Protein AF-0000000078430018 (afdb_homodimer)

Organism: Lucilia cuprina (NCBI:txid7375)

Secondary structure (DSSP, 8-state):
--HHHHHHHHHHHHHHHHHHHHHHHHHHHHT---SSHHHHHHHHHHHHHHHHHHHHHHHHHHTT-PPPHHHHHHHHHHHHHHHHHHHHHHHHHHTTS---HHHHHHHHHHHHHHHHHHHHHHHHHHHHH--/--HHHHHHHHHHHHHHHHHHHHHHHHHHHHT---SSHHHHHHHHHHHHHHHHHHHHHHHHHHTT-PPPHHHHHHHHHHHHHHHHHHHHHHHHHHTTS---HHHHHHHHHHHHHHHHHHHHHHHHHHHHH--

Radius of gyration: 18.85 Å; Cα contacts (8 Å, |Δi|>4): 357; chains: 2; bounding box: 48×49×34 Å

Sequence (262 aa):
MSHGERKGRINLVKFLELGFSVACLVLHYYSFDDRDILASLLATGTFAGYIIVLFGVFVGALMRASVHRRIDIFFSIMGCALFIASGVFIIEAWEHSFRTRTRDMALIKASLSIVNGVLFGFDAIFTFRDKMSHGERKGRINLVKFLELGFSVACLVLHYYSFDDRDILASLLATGTFAGYIIVLFGVFVGALMRASVHRRIDIFFSIMGCALFIASGVFIIEAWEHSFRTRTRDMALIKASLSIVNGVLFGFDAIFTFRDK

Foldseek 3Di:
DDLVVLVVVLVVLLVVLLVLLVLLLVLCVVLPDCPPVVLNCLSNCLSVVVNVVSVVQVVCVVVVHHDDLVVLLVVLLVSLVSLLVSLVVLCVVQVPPDDDPSSVSSNVSSVSSNVSSVSSVVSSVSSVPSD/DDLVVLVVVLVVLLVVLLVLLVLLLVLCVVLPDCPPVVLNCLSNCLSVVVNVVSVVQVVCVVVVHHDDLVVLLVVLLVSLVSLLVSLVVLCVVQVPPDDDPSSVSSNVSSVSSNVSSVSSVVSSVSSVPSD

Nearest PDB structures (foldseek):
  8qae-assembly1_A  TM=5.424E-01  e=1.192E+00  synthetic construct
  5nqm-assembly1_A  TM=6.032E-01  e=2.825E+00  Methylosinus trichosporium OB3b
  8fih-assembly1_C  TM=5.424E-01  e=4.030E+00  synthetic construct
  3fse-assembly1_A  TM=3.505E-01  e=2.426E+00  Trichormus variabilis ATCC 29413
  8qae-assembly1_A  TM=5.422E-01  e=1.192E+00  synthetic construct

InterPro domains:
  IPR038976 Protein snakeskin [PTHR36692] (1-130)
  IPR056677 Domain of unknown function DUF7775 [PF24985] (12-99)

pLDDT: mean 95.0, std 6.95, range [55.06, 98.94]

Solvent-accessible surface area (backbone atoms only — not comparable to full-atom values): 12990 Å² total; per-residue (Å²): 134,54,74,65,57,52,54,51,50,54,52,50,51,54,52,50,46,37,52,46,27,50,51,32,42,54,35,42,64,74,30,65,61,68,89,45,56,69,48,44,48,45,34,37,14,43,26,43,15,44,38,54,54,48,49,46,52,53,50,15,57,74,67,74,35,67,76,43,62,68,48,51,32,50,52,20,48,52,43,15,52,44,25,32,51,30,11,52,45,40,38,71,71,41,70,84,52,75,95,44,72,46,43,51,39,39,46,50,28,16,50,50,26,32,53,39,9,51,50,24,43,50,49,23,53,52,56,66,66,61,118,134,55,74,66,57,51,53,50,50,53,52,50,52,53,50,48,46,38,53,46,25,51,51,31,40,54,34,42,62,74,30,64,60,70,89,44,54,68,48,42,46,48,35,38,13,41,26,43,16,44,40,53,53,48,49,45,53,52,51,15,56,73,65,76,37,67,77,42,63,70,47,50,32,50,52,20,50,53,44,17,53,43,26,33,50,30,12,53,43,41,37,69,71,41,70,82,50,75,95,43,71,46,44,52,39,37,48,50,29,17,50,50,26,33,53,40,9,52,49,24,42,51,50,24,52,51,57,68,67,59,118

Structure (mmCIF, N/CA/C/O backbone):
data_AF-0000000078430018-model_v1
#
loop_
_entity.id
_entity.type
_entity.pdbx_description
1 polymer 'DUF7775 domain-containing protein'
#
loop_
_atom_site.group_PDB
_atom_site.id
_atom_site.type_symbol
_atom_site.label_atom_id
_atom_site.label_alt_id
_atom_site.label_comp_id
_atom_site.label_asym_id
_atom_site.label_entity_id
_atom_site.label_seq_id
_atom_site.pdbx_PDB_ins_code
_atom_site.Cartn_x
_atom_site.Cartn_y
_atom_site.Cartn_z
_atom_site.occupancy
_atom_site.B_iso_or_equiv
_atom_site.auth_seq_id
_atom_site.auth_comp_id
_atom_site.auth_asym_id
_atom_site.auth_atom_id
_atom_site.pdbx_PDB_model_num
ATOM 1 N N . MET A 1 1 ? -24.203 -21.406 -13.602 1 55.06 1 MET A N 1
ATOM 2 C CA . MET A 1 1 ? -23.297 -20.312 -13.953 1 55.06 1 MET A CA 1
ATOM 3 C C . MET A 1 1 ? -21.969 -20.859 -14.477 1 55.06 1 MET A C 1
ATOM 5 O O . MET A 1 1 ? -21.328 -21.688 -13.82 1 55.06 1 MET A O 1
ATOM 9 N N . SER A 1 2 ? -21.641 -20.484 -15.664 1 71.19 2 SER A N 1
ATOM 10 C CA . SER A 1 2 ? -20.453 -21.047 -16.312 1 71.19 2 SER A CA 1
ATOM 11 C C . SER A 1 2 ? -19.172 -20.484 -15.695 1 71.19 2 SER A C 1
ATOM 13 O O . SER A 1 2 ? -19.188 -19.422 -15.086 1 71.19 2 SER A O 1
ATOM 15 N N . HIS A 1 3 ? -18.141 -21.234 -15.719 1 73.12 3 HIS A N 1
ATOM 16 C CA . HIS A 1 3 ? -16.812 -20.844 -15.258 1 73.12 3 HIS A CA 1
ATOM 17 C C . HIS A 1 3 ? -16.422 -19.484 -15.828 1 73.12 3 HIS A C 1
ATOM 19 O O . HIS A 1 3 ? -15.836 -18.656 -15.117 1 73.12 3 HIS A O 1
ATOM 25 N N . GLY A 1 4 ? -16.797 -19.203 -17 1 75.62 4 GLY A N 1
ATOM 26 C CA . GLY A 1 4 ? -16.5 -17.953 -17.672 1 75.62 4 GLY A CA 1
ATOM 27 C C . GLY A 1 4 ? -17.219 -16.766 -17.047 1 75.62 4 GLY A C 1
ATOM 28 O O . GLY A 1 4 ? -16.641 -15.688 -16.906 1 75.62 4 GLY A O 1
ATOM 29 N N . GLU A 1 5 ? -18.438 -16.922 -16.672 1 76.75 5 GLU A N 1
ATOM 30 C CA . GLU A 1 5 ? -19.25 -15.867 -16.062 1 76.75 5 GLU A CA 1
ATOM 31 C C . GLU A 1 5 ? -18.703 -15.5 -14.688 1 76.75 5 GLU A C 1
ATOM 33 O O . GLU A 1 5 ? -18.609 -14.32 -14.344 1 76.75 5 GLU A O 1
ATOM 38 N N . ARG A 1 6 ? -18.281 -16.453 -14.055 1 79.12 6 ARG A N 1
ATOM 39 C CA . ARG A 1 6 ? -17.734 -16.234 -12.711 1 79.12 6 ARG A CA 1
ATOM 40 C C . ARG A 1 6 ? -16.422 -15.469 -12.766 1 79.12 6 ARG A C 1
ATOM 42 O O . ARG A 1 6 ? -16.203 -14.523 -12 1 79.12 6 ARG A O 1
ATOM 49 N N . LYS A 1 7 ? -15.57 -15.859 -13.656 1 81.62 7 LYS A N 1
ATOM 50 C CA . LYS A 1 7 ? -14.32 -15.133 -13.852 1 81.62 7 LYS A CA 1
ATOM 51 C C . LYS A 1 7 ? -14.578 -13.68 -14.227 1 81.62 7 LYS A C 1
ATOM 53 O O . LYS A 1 7 ? -13.875 -12.773 -13.766 1 81.62 7 LYS A O 1
ATOM 58 N N . GLY A 1 8 ? -15.547 -13.5 -15.016 1 88.06 8 GLY A N 1
ATOM 59 C CA . GLY A 1 8 ? -15.93 -12.148 -15.398 1 88.06 8 GLY A CA 1
ATOM 60 C C . GLY A 1 8 ? -16.391 -11.305 -14.227 1 88.06 8 GLY A C 1
ATOM 61 O O . GLY A 1 8 ? -16.031 -10.125 -14.125 1 88.06 8 GLY A O 1
ATOM 62 N N . ARG A 1 9 ? -17.125 -11.898 -13.391 1 87.06 9 ARG A N 1
ATOM 63 C CA . ARG A 1 9 ? -17.609 -11.188 -12.211 1 87.06 9 ARG A CA 1
ATOM 64 C C . ARG A 1 9 ? -16.469 -10.812 -11.281 1 87.06 9 ARG A C 1
ATOM 66 O O . ARG A 1 9 ? -16.406 -9.695 -10.781 1 87.06 9 ARG A O 1
ATOM 73 N N . ILE A 1 10 ? -15.625 -11.68 -11.141 1 87.75 10 ILE A N 1
ATOM 74 C CA . ILE A 1 10 ? -14.477 -11.43 -10.273 1 87.75 10 ILE A CA 1
ATOM 75 C C . ILE A 1 10 ? -13.625 -10.305 -10.852 1 87.75 10 ILE A C 1
ATOM 77 O O . ILE A 1 10 ? -13.188 -9.414 -10.125 1 87.75 10 ILE A O 1
ATOM 81 N N . ASN A 1 11 ? -13.492 -10.258 -12.125 1 92.88 11 ASN A N 1
ATOM 82 C CA . ASN A 1 11 ? -12.727 -9.195 -12.766 1 92.88 11 ASN A CA 1
ATOM 83 C C . ASN A 1 11 ? -13.414 -7.84 -12.602 1 92.88 11 ASN A C 1
ATOM 85 O O . ASN A 1 11 ? -12.75 -6.82 -12.422 1 92.88 11 ASN A O 1
ATOM 89 N N . LEU A 1 12 ? -14.695 -7.879 -12.711 1 95.88 12 LEU A N 1
ATOM 90 C CA . LEU A 1 12 ? -15.445 -6.641 -12.555 1 95.88 12 LEU A CA 1
ATOM 91 C C . LEU A 1 12 ? -15.312 -6.102 -11.133 1 95.88 12 LEU A C 1
ATOM 93 O O . LEU A 1 12 ? -15.148 -4.898 -10.938 1 95.88 12 LEU A O 1
ATOM 97 N N . VAL A 1 13 ? -15.414 -6.914 -10.188 1 97.56 13 VAL A N 1
ATOM 98 C CA . VAL A 1 13 ? -15.305 -6.516 -8.789 1 97.56 13 VAL A CA 1
ATOM 99 C C . VAL A 1 13 ? -13.922 -5.922 -8.523 1 97.56 13 VAL A C 1
ATOM 101 O O . VAL A 1 13 ? -13.805 -4.883 -7.871 1 97.56 13 VAL A O 1
ATOM 104 N N . LYS A 1 14 ? -12.945 -6.523 -9.047 1 97.81 14 LYS A N 1
ATOM 105 C CA . LYS A 1 14 ? -11.586 -6.031 -8.867 1 97.81 14 LYS A CA 1
ATOM 106 C C . LYS A 1 14 ? -11.391 -4.684 -9.555 1 97.81 14 LYS A C 1
ATOM 108 O O . LYS A 1 14 ? -10.664 -3.826 -9.055 1 97.81 14 LYS A O 1
ATOM 113 N N . PHE A 1 15 ? -12.062 -4.492 -10.664 1 98.12 15 PHE A N 1
ATOM 114 C CA . PHE A 1 15 ? -12.008 -3.215 -11.359 1 98.12 15 PHE A CA 1
ATOM 115 C C . PHE A 1 15 ? -12.68 -2.119 -10.539 1 98.12 15 PHE A C 1
ATOM 117 O O . PHE A 1 15 ? -12.164 -1.004 -10.445 1 98.12 15 PHE A O 1
ATOM 124 N N . LEU A 1 16 ? -13.758 -2.418 -9.945 1 98.75 16 LEU A N 1
ATOM 125 C CA . LEU A 1 16 ? -14.453 -1.463 -9.102 1 98.75 16 LEU A CA 1
ATOM 126 C C . LEU A 1 16 ? -13.641 -1.142 -7.852 1 98.75 16 LEU A C 1
ATOM 128 O O . LEU A 1 16 ? -13.531 0.022 -7.457 1 98.75 16 LEU A O 1
ATOM 132 N N . GLU A 1 17 ? -13.062 -2.178 -7.25 1 98.94 17 GLU A N 1
ATOM 133 C CA . GLU A 1 17 ? -12.195 -1.983 -6.09 1 98.94 17 GLU A CA 1
ATOM 134 C C . GLU A 1 17 ? -11.062 -1.011 -6.398 1 98.94 17 GLU A C 1
ATOM 136 O O . GLU A 1 17 ? -10.766 -0.12 -5.602 1 98.94 17 GLU A O 1
ATOM 141 N N . LEU A 1 18 ? -10.469 -1.169 -7.539 1 98.88 18 LEU A N 1
ATOM 142 C CA . LEU A 1 18 ? -9.391 -0.271 -7.949 1 98.88 18 LEU A CA 1
ATOM 143 C C . LEU A 1 18 ? -9.922 1.144 -8.164 1 98.88 18 LEU A C 1
ATOM 145 O O . LEU A 1 18 ? -9.32 2.113 -7.699 1 98.88 18 LEU A O 1
ATOM 149 N N . GLY A 1 19 ? -11.031 1.268 -8.914 1 98.81 19 GLY A N 1
ATOM 150 C CA . GLY A 1 19 ? -11.625 2.574 -9.148 1 98.81 19 GLY A CA 1
ATOM 151 C C . GLY A 1 19 ? -11.938 3.32 -7.863 1 98.81 19 GLY A C 1
ATOM 152 O O . GLY A 1 19 ? -11.625 4.508 -7.738 1 98.81 19 GLY A O 1
ATOM 153 N N . PHE A 1 20 ? -12.531 2.619 -6.91 1 98.94 20 PHE A N 1
ATOM 154 C CA . PHE A 1 20 ? -12.859 3.242 -5.633 1 98.94 20 PHE A CA 1
ATOM 155 C C . PHE A 1 20 ? -11.594 3.605 -4.867 1 98.94 20 PHE A C 1
ATOM 157 O O . PHE A 1 20 ? -11.539 4.633 -4.188 1 98.94 20 PHE A O 1
ATOM 164 N N . SER A 1 21 ? -10.523 2.738 -4.875 1 98.94 21 SER A N 1
ATOM 165 C CA . SER A 1 21 ? -9.273 3.045 -4.199 1 98.94 21 SER A CA 1
ATOM 166 C C . SER A 1 21 ? -8.641 4.316 -4.754 1 98.94 21 SER A C 1
ATOM 168 O O . SER A 1 21 ? -8.156 5.16 -3.996 1 98.94 21 SER A O 1
ATOM 170 N N . VAL A 1 22 ? -8.672 4.504 -6.047 1 98.94 22 VAL A N 1
ATOM 171 C CA . VAL A 1 22 ? -8.125 5.691 -6.695 1 98.94 22 VAL A CA 1
ATOM 172 C C . VAL A 1 22 ? -8.953 6.918 -6.305 1 98.94 22 VAL A C 1
ATOM 174 O O . VAL A 1 22 ? -8.398 7.965 -5.961 1 98.94 22 VAL A O 1
ATOM 177 N N . ALA A 1 23 ? -10.266 6.781 -6.355 1 98.94 23 ALA A N 1
ATOM 178 C CA . ALA A 1 23 ? -11.133 7.887 -5.961 1 98.94 23 ALA A CA 1
ATOM 179 C C . ALA A 1 23 ? -10.867 8.297 -4.516 1 98.94 23 ALA A C 1
ATOM 181 O O . ALA A 1 23 ? -10.789 9.492 -4.207 1 98.94 23 ALA A O 1
ATOM 182 N N . CYS A 1 24 ? -10.75 7.285 -3.63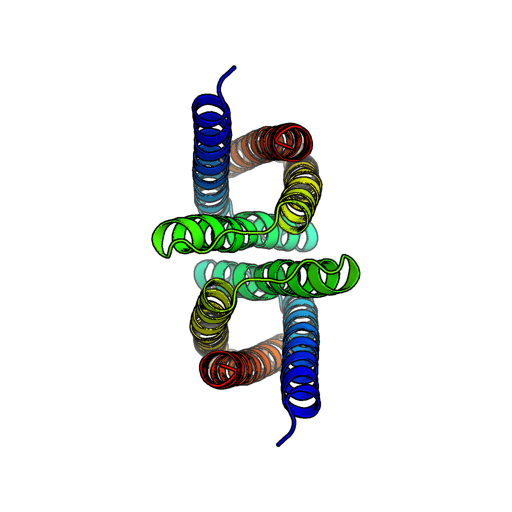7 1 98.94 24 CYS A N 1
ATOM 183 C CA . CYS A 1 24 ? -10.453 7.566 -2.236 1 98.94 24 CYS A CA 1
ATOM 184 C C . CYS A 1 24 ? -9.133 8.312 -2.096 1 98.94 24 CYS A C 1
ATOM 186 O O . CYS A 1 24 ? -9.031 9.266 -1.32 1 98.94 24 CYS A O 1
ATOM 188 N N . LEU A 1 25 ? -8.102 7.91 -2.842 1 98.88 25 LEU A N 1
ATOM 189 C CA . LEU A 1 25 ? -6.797 8.555 -2.738 1 98.88 25 LEU A CA 1
ATOM 190 C C . LEU A 1 25 ? -6.859 9.992 -3.262 1 98.88 25 LEU A C 1
ATOM 192 O O . LEU A 1 25 ? -6.246 10.891 -2.688 1 98.88 25 LEU A O 1
ATOM 196 N N . VAL A 1 26 ? -7.574 10.219 -4.352 1 98.69 26 VAL A N 1
ATOM 197 C CA . VAL A 1 26 ? -7.719 11.555 -4.91 1 98.69 26 VAL A CA 1
ATOM 198 C C . VAL A 1 26 ? -8.43 12.461 -3.908 1 98.69 26 VAL A C 1
ATOM 200 O O . VAL A 1 26 ? -7.98 13.578 -3.637 1 98.69 26 VAL A O 1
ATOM 203 N N . LEU A 1 27 ? -9.508 11.984 -3.342 1 98.75 27 LEU A N 1
ATOM 204 C CA . LEU A 1 27 ? -10.211 12.766 -2.33 1 98.75 27 LEU A CA 1
ATOM 205 C C . LEU A 1 27 ? -9.336 12.977 -1.099 1 98.75 27 LEU A C 1
ATOM 207 O O . LEU A 1 27 ? -9.422 14.016 -0.444 1 98.75 27 LEU A O 1
ATOM 211 N N . HIS A 1 28 ? -8.586 11.945 -0.764 1 98.38 28 HIS A N 1
ATOM 212 C CA . HIS A 1 28 ? -7.648 12.062 0.347 1 98.38 28 HIS A CA 1
ATOM 213 C C . HIS A 1 28 ? -6.633 13.172 0.098 1 98.38 28 HIS A C 1
ATOM 215 O O . HIS A 1 28 ? -6.309 13.938 1.008 1 98.38 28 HIS A O 1
ATOM 221 N N . TYR A 1 29 ? -6.211 13.273 -1.078 1 98.06 29 TYR A N 1
ATOM 222 C CA . TYR A 1 29 ? -5.297 14.344 -1.452 1 98.06 29 TYR A CA 1
ATOM 223 C C . TYR A 1 29 ? -5.934 15.711 -1.229 1 98.06 29 TYR A C 1
ATOM 225 O O . TYR A 1 29 ? -5.32 16.609 -0.632 1 98.06 29 TYR A O 1
ATOM 233 N N . TYR A 1 30 ? -7.129 15.898 -1.631 1 97.5 30 TYR A N 1
ATOM 234 C CA . TYR A 1 30 ? -7.785 17.203 -1.579 1 97.5 30 TYR A CA 1
ATOM 235 C C . TYR A 1 30 ? -8.328 17.484 -0.185 1 97.5 30 TYR A C 1
ATOM 237 O O . TYR A 1 30 ? -8.711 18.609 0.122 1 97.5 30 TYR A O 1
ATOM 245 N N . SER A 1 31 ? -8.367 16.5 0.651 1 97.25 31 SER A N 1
ATOM 246 C CA . SER A 1 31 ? -8.859 16.719 2.008 1 97.25 31 SER A CA 1
ATOM 247 C C . SER A 1 31 ? -7.781 16.406 3.043 1 97.25 31 SER A C 1
ATOM 249 O O . SER A 1 31 ? -8.086 16.141 4.203 1 97.25 31 SER A O 1
ATOM 251 N N . PHE A 1 32 ? -6.625 16.438 2.633 1 94.88 32 PHE A N 1
ATOM 252 C CA . PHE A 1 32 ? -5.535 16 3.502 1 94.88 32 PHE A CA 1
ATOM 253 C C . PHE A 1 32 ? -5.418 16.906 4.715 1 94.88 32 PHE A C 1
ATOM 255 O O . PHE A 1 32 ? -5.469 18.141 4.586 1 94.88 32 PHE A O 1
ATOM 262 N N . ASP A 1 33 ? -5.379 16.188 5.836 1 88.38 33 ASP A N 1
ATOM 263 C CA . ASP A 1 33 ? -5.258 16.859 7.129 1 88.38 33 ASP A CA 1
ATOM 264 C C . ASP A 1 33 ? -4.395 16.031 8.086 1 88.38 33 ASP A C 1
ATOM 266 O O . ASP A 1 33 ? -4.566 14.82 8.203 1 88.38 33 ASP A O 1
ATOM 270 N N . ASP A 1 34 ? -3.486 16.672 8.75 1 81.12 34 ASP A N 1
ATOM 271 C CA . ASP A 1 34 ? -2.502 15.977 9.57 1 81.12 34 ASP A CA 1
ATOM 272 C C . ASP A 1 34 ? -2.906 15.992 11.047 1 81.12 34 ASP A C 1
ATOM 274 O O . ASP A 1 34 ? -2.156 15.523 11.906 1 81.12 34 ASP A O 1
ATOM 278 N N . ARG A 1 35 ? -4.09 16.422 11.414 1 86.75 35 ARG A N 1
ATOM 279 C CA . ARG A 1 35 ? -4.473 16.516 12.812 1 86.75 35 ARG A CA 1
ATOM 280 C C . ARG A 1 35 ? -4.551 15.141 13.461 1 86.75 35 ARG A C 1
ATOM 282 O O . ARG A 1 35 ? -4.301 14.992 14.656 1 86.75 35 ARG A O 1
ATOM 289 N N . ASP A 1 36 ? -4.832 14.195 12.68 1 93.94 36 ASP A N 1
ATOM 290 C CA . ASP A 1 36 ? -4.863 12.812 13.133 1 93.94 36 ASP A CA 1
ATOM 291 C C . ASP A 1 36 ? -3.895 11.945 12.328 1 93.94 36 ASP A C 1
ATOM 293 O O . ASP A 1 36 ? -4.285 11.336 11.328 1 93.94 36 ASP A O 1
ATOM 297 N N . ILE A 1 37 ? -2.701 11.828 12.828 1 95.81 37 ILE A N 1
ATOM 298 C CA . ILE A 1 37 ? -1.602 11.227 12.078 1 95.81 37 ILE A CA 1
ATOM 299 C C . ILE A 1 37 ? -1.89 9.75 11.836 1 95.81 37 ILE A C 1
ATOM 301 O O . ILE A 1 37 ? -1.7 9.25 10.727 1 95.81 37 ILE A O 1
ATOM 305 N N . LEU A 1 38 ? -2.379 9.062 12.859 1 96.25 38 LEU A N 1
ATOM 306 C CA . LEU A 1 38 ? -2.65 7.637 12.742 1 96.25 38 LEU A CA 1
ATOM 307 C C . LEU A 1 38 ? -3.721 7.371 11.688 1 96.25 38 LEU A C 1
ATOM 309 O O . LEU A 1 38 ? -3.574 6.469 10.859 1 96.25 38 LEU A O 1
ATOM 313 N N . ALA A 1 39 ? -4.773 8.164 11.703 1 96.75 39 ALA A N 1
ATOM 314 C CA . ALA A 1 39 ? -5.832 8.023 10.703 1 96.75 39 ALA A CA 1
ATOM 315 C C . ALA A 1 39 ? -5.316 8.336 9.305 1 96.75 39 ALA A C 1
ATOM 317 O O . ALA A 1 39 ? -5.695 7.68 8.336 1 96.75 39 ALA A O 1
ATOM 318 N N . SER A 1 40 ? -4.445 9.336 9.211 1 97 40 SER A N 1
ATOM 319 C CA . SER A 1 40 ? -3.877 9.727 7.922 1 97 40 SER A CA 1
ATOM 320 C C . SER A 1 40 ? -2.975 8.625 7.367 1 97 40 SER A C 1
ATOM 322 O O . SER A 1 40 ? -3.037 8.305 6.18 1 97 40 SER A O 1
ATOM 324 N N . LEU A 1 41 ? -2.156 8.055 8.195 1 98.25 41 LEU A N 1
ATOM 325 C CA . LEU A 1 41 ? -1.267 6.977 7.77 1 98.25 41 LEU A CA 1
ATOM 326 C C . LEU A 1 41 ? -2.064 5.75 7.344 1 98.25 41 LEU A C 1
ATOM 328 O O . LEU A 1 41 ? -1.77 5.137 6.316 1 98.25 41 LEU A O 1
ATOM 332 N N . LEU A 1 42 ? -3.059 5.43 8.133 1 98.56 42 LEU A N 1
ATOM 333 C CA . LEU A 1 42 ? -3.902 4.277 7.836 1 98.56 42 LEU A CA 1
ATOM 334 C C . LEU A 1 42 ? -4.633 4.469 6.512 1 98.56 42 LEU A C 1
ATOM 336 O O . LEU A 1 42 ? -4.633 3.576 5.664 1 98.56 42 LEU A O 1
ATOM 340 N N . ALA A 1 43 ? -5.211 5.586 6.352 1 98.69 43 ALA A N 1
ATOM 341 C CA . ALA A 1 43 ? -5.969 5.879 5.137 1 98.69 43 ALA A CA 1
ATOM 342 C C . ALA A 1 43 ? -5.055 5.891 3.914 1 98.69 43 ALA A C 1
ATOM 344 O O . ALA A 1 43 ? -5.332 5.219 2.918 1 98.69 43 ALA A O 1
ATOM 345 N N . THR A 1 44 ? -3.998 6.613 3.973 1 98.75 44 THR A N 1
ATOM 346 C CA . THR A 1 44 ? -3.076 6.707 2.846 1 98.75 44 THR A CA 1
ATOM 347 C C . THR A 1 44 ? -2.52 5.336 2.486 1 98.75 44 THR A C 1
ATOM 349 O O . THR A 1 44 ? -2.486 4.961 1.312 1 98.75 44 THR A O 1
ATOM 352 N N . GLY A 1 45 ? -2.035 4.645 3.561 1 98.81 45 GLY A N 1
ATOM 353 C CA . GLY A 1 45 ? -1.503 3.309 3.346 1 98.81 45 GLY A CA 1
ATOM 354 C C . GLY A 1 45 ? -2.506 2.361 2.717 1 98.81 45 GLY A C 1
ATOM 355 O O . GLY A 1 45 ? -2.152 1.563 1.846 1 98.81 45 GLY A O 1
ATOM 356 N N . THR A 1 46 ? -3.721 2.428 3.158 1 98.94 46 THR A N 1
ATOM 357 C CA . THR A 1 46 ? -4.773 1.565 2.631 1 98.94 46 THR A CA 1
ATOM 358 C C . THR A 1 46 ? -5.082 1.914 1.177 1 98.94 46 THR A C 1
ATOM 360 O O . THR A 1 46 ? -5.059 1.042 0.306 1 98.94 46 THR A O 1
ATOM 363 N N . PHE A 1 47 ? -5.336 3.172 0.907 1 98.94 47 PHE A N 1
ATOM 364 C CA . PHE A 1 47 ? -5.773 3.605 -0.414 1 98.94 47 PHE A CA 1
ATOM 365 C C . PHE A 1 47 ? -4.668 3.408 -1.443 1 98.94 47 PHE A C 1
ATOM 367 O O . PHE A 1 47 ? -4.887 2.785 -2.484 1 98.94 47 PHE A O 1
ATOM 374 N N . ALA A 1 48 ? -3.521 3.867 -1.155 1 98.88 48 ALA A N 1
ATOM 375 C CA . ALA A 1 48 ? -2.398 3.727 -2.078 1 98.88 48 ALA A CA 1
ATOM 376 C C . ALA A 1 48 ? -1.896 2.287 -2.115 1 98.88 48 ALA A C 1
ATOM 378 O O . ALA A 1 48 ? -1.547 1.772 -3.182 1 98.88 48 ALA A O 1
ATOM 379 N N . GLY A 1 49 ? -1.822 1.677 -0.941 1 98.81 49 GLY A N 1
ATOM 380 C CA . GLY A 1 49 ? -1.385 0.291 -0.894 1 98.81 49 GLY A CA 1
ATOM 381 C C . GLY A 1 49 ? -2.242 -0.635 -1.736 1 98.81 49 GLY A C 1
ATOM 382 O O . GLY A 1 49 ? -1.72 -1.499 -2.443 1 98.81 49 GLY A O 1
ATOM 383 N N . TYR A 1 50 ? -3.479 -0.422 -1.738 1 98.88 50 TYR A N 1
ATOM 384 C CA . TYR A 1 50 ? -4.344 -1.348 -2.461 1 98.88 50 TYR A CA 1
ATOM 385 C C . TYR A 1 50 ? -4.438 -0.968 -3.936 1 98.88 50 TYR A C 1
ATOM 387 O O . TYR A 1 50 ? -4.844 -1.782 -4.766 1 98.88 50 TYR A O 1
ATOM 395 N N . ILE A 1 51 ? -4.125 0.235 -4.258 1 98.94 51 ILE A N 1
ATOM 396 C CA . ILE A 1 51 ? -3.898 0.52 -5.668 1 98.94 51 ILE A CA 1
ATOM 397 C C . ILE A 1 51 ? -2.73 -0.318 -6.184 1 98.94 51 ILE A C 1
ATOM 399 O O . ILE A 1 51 ? -2.816 -0.924 -7.254 1 98.94 51 ILE A O 1
ATOM 403 N N . ILE A 1 52 ? -1.682 -0.43 -5.418 1 98.75 52 ILE A N 1
ATOM 404 C CA . ILE A 1 52 ? -0.512 -1.219 -5.793 1 98.75 52 ILE A CA 1
ATOM 405 C C . ILE A 1 52 ? -0.9 -2.691 -5.914 1 98.75 52 ILE A C 1
ATOM 407 O O . ILE A 1 52 ? -0.593 -3.338 -6.918 1 98.75 52 ILE A O 1
ATOM 411 N N . VAL A 1 53 ? -1.606 -3.197 -4.918 1 98.56 53 VAL A N 1
ATOM 412 C CA . VAL A 1 53 ? -1.987 -4.605 -4.887 1 98.56 53 VAL A CA 1
ATOM 413 C C . VAL A 1 53 ? -2.867 -4.93 -6.09 1 98.56 53 VAL A C 1
ATOM 415 O O . VAL A 1 53 ? -2.611 -5.898 -6.809 1 98.56 53 VAL A O 1
ATOM 418 N N . LEU A 1 54 ? -3.859 -4.133 -6.355 1 98.62 54 LEU A N 1
ATOM 419 C CA . LEU A 1 54 ? -4.809 -4.41 -7.426 1 98.62 54 LEU A CA 1
ATOM 420 C C . LEU A 1 54 ? -4.16 -4.219 -8.789 1 98.62 54 LEU A C 1
ATOM 422 O O . LEU A 1 54 ? -4.469 -4.949 -9.734 1 98.62 54 LEU A O 1
ATOM 426 N N . PHE A 1 55 ? -3.293 -3.232 -8.961 1 97.62 55 PHE A N 1
ATOM 427 C CA . PHE A 1 55 ? -2.523 -3.104 -10.195 1 97.62 55 PHE A CA 1
ATOM 428 C C . PHE A 1 55 ? -1.697 -4.359 -10.445 1 97.62 55 PHE A C 1
ATOM 430 O O . PHE A 1 55 ? -1.579 -4.809 -11.586 1 97.62 55 PHE A O 1
ATOM 437 N N . GLY A 1 56 ? -1.138 -4.902 -9.398 1 96.38 56 GLY A N 1
ATOM 438 C CA . GLY A 1 56 ? -0.41 -6.152 -9.539 1 96.38 56 GLY A CA 1
ATOM 439 C C . GLY A 1 56 ? -1.277 -7.293 -10.039 1 96.38 56 GLY A C 1
ATOM 440 O O . GLY A 1 56 ? -0.841 -8.102 -10.859 1 96.38 56 GLY A O 1
ATOM 441 N N . VAL A 1 57 ? -2.453 -7.402 -9.531 1 96.31 57 VAL A N 1
ATOM 442 C CA . VAL A 1 57 ? -3.381 -8.438 -9.977 1 96.31 57 VAL A CA 1
ATOM 443 C C . VAL A 1 57 ? -3.676 -8.258 -11.461 1 96.31 57 VAL A C 1
ATOM 445 O O . VAL A 1 57 ? -3.652 -9.227 -12.227 1 96.31 57 VAL A O 1
ATOM 448 N N . PHE A 1 58 ? -3.9 -7.043 -11.914 1 96.44 58 PHE A N 1
ATOM 449 C CA . PHE A 1 58 ? -4.23 -6.773 -13.312 1 96.44 58 PHE A CA 1
ATOM 450 C C . PHE A 1 58 ? -3.02 -7.012 -14.211 1 96.44 58 PHE A C 1
ATOM 452 O O . PHE A 1 58 ? -3.154 -7.539 -15.312 1 96.44 58 PHE A O 1
ATOM 459 N N . VAL A 1 59 ? -1.888 -6.605 -13.758 1 95.25 59 VAL A N 1
ATOM 460 C CA . VAL A 1 59 ? -0.666 -6.875 -14.508 1 95.25 59 VAL A CA 1
ATOM 461 C C . VAL A 1 59 ? -0.442 -8.383 -14.602 1 95.25 59 VAL A C 1
ATOM 463 O O . VAL A 1 59 ? -0.032 -8.891 -15.648 1 95.25 59 VAL A O 1
ATOM 466 N N . GLY A 1 60 ? -0.67 -9.109 -13.477 1 94.25 60 GLY A N 1
ATOM 467 C CA . GLY A 1 60 ? -0.612 -10.562 -13.516 1 94.25 60 GLY A CA 1
ATOM 468 C C . GLY A 1 60 ? -1.517 -11.164 -14.578 1 94.25 60 GLY A C 1
ATOM 469 O O . GLY A 1 60 ? -1.104 -12.055 -15.312 1 94.25 60 GLY A O 1
ATOM 470 N N . ALA A 1 61 ? -2.715 -10.68 -14.664 1 92.38 61 ALA A N 1
ATOM 471 C CA . ALA A 1 61 ? -3.654 -11.164 -15.672 1 92.38 61 ALA A CA 1
ATOM 472 C C . ALA A 1 61 ? -3.131 -10.898 -17.078 1 92.38 61 ALA A C 1
ATOM 474 O O . ALA A 1 61 ? -3.242 -11.75 -17.969 1 92.38 61 ALA A O 1
ATOM 475 N N . LEU A 1 62 ? -2.518 -9.75 -17.281 1 93.38 62 LEU A N 1
ATOM 476 C CA . LEU A 1 62 ? -1.962 -9.383 -18.578 1 93.38 62 LEU A CA 1
ATOM 477 C C . LEU A 1 62 ? -0.783 -10.281 -18.938 1 93.38 62 LEU A C 1
ATOM 479 O O . LEU A 1 62 ? -0.569 -10.602 -20.109 1 93.38 62 LEU A O 1
ATOM 483 N N . MET A 1 63 ? -0.094 -10.773 -17.969 1 92.62 63 MET A N 1
ATOM 484 C CA . MET A 1 63 ? 1.088 -11.602 -18.172 1 92.62 63 MET A CA 1
ATOM 485 C C . MET A 1 63 ? 0.733 -13.086 -18.094 1 92.62 63 MET A C 1
ATOM 487 O O . MET A 1 63 ? 1.62 -13.938 -18.047 1 92.62 63 MET A O 1
ATOM 491 N N . ARG A 1 64 ? -0.568 -13.414 -18.031 1 91.5 64 ARG A N 1
ATOM 492 C CA . ARG A 1 64 ? -1.065 -14.781 -17.922 1 91.5 64 ARG A CA 1
ATOM 493 C C . ARG A 1 64 ? -0.482 -15.477 -16.703 1 91.5 64 ARG A C 1
ATOM 495 O O . ARG A 1 64 ? -0.113 -16.656 -16.766 1 91.5 64 ARG A O 1
ATOM 502 N N . ALA A 1 65 ? -0.175 -14.68 -15.719 1 90.44 65 ALA A N 1
ATOM 503 C CA . ALA A 1 65 ? 0.222 -15.172 -14.406 1 90.44 65 ALA A CA 1
ATOM 504 C C . ALA A 1 65 ? -0.89 -14.961 -13.383 1 90.44 65 ALA A C 1
ATOM 506 O O . ALA A 1 65 ? -1.305 -13.82 -13.133 1 90.44 65 ALA A O 1
ATOM 507 N N . SER A 1 66 ? -1.321 -16 -12.844 1 86.88 66 SER A N 1
ATOM 508 C CA . SER A 1 66 ? -2.473 -15.898 -11.953 1 86.88 66 SER A CA 1
ATOM 509 C C . SER A 1 66 ? -2.037 -15.805 -10.492 1 86.88 66 SER A C 1
ATOM 511 O O . SER A 1 66 ? -1.015 -16.375 -10.109 1 86.88 66 SER A O 1
ATOM 513 N N . VAL A 1 67 ? -2.797 -15.039 -9.812 1 91.31 67 VAL A N 1
ATOM 514 C CA . VAL A 1 67 ? -2.658 -15.023 -8.359 1 91.31 67 VAL A CA 1
ATOM 515 C C . VAL A 1 67 ? -3.398 -16.219 -7.758 1 91.31 67 VAL A C 1
ATOM 517 O O . VAL A 1 67 ? -4.574 -16.438 -8.062 1 91.31 67 VAL A O 1
ATOM 520 N N . HIS A 1 68 ? -2.678 -16.969 -6.969 1 93.38 68 HIS A N 1
ATOM 521 C CA . HIS A 1 68 ? -3.326 -18.094 -6.301 1 93.38 68 HIS A CA 1
ATOM 522 C C . HIS A 1 68 ? -4.535 -17.641 -5.492 1 93.38 68 HIS A C 1
ATOM 524 O O . HIS A 1 68 ? -4.488 -16.578 -4.848 1 93.38 68 HIS A O 1
ATOM 530 N N . ARG A 1 69 ? -5.531 -18.375 -5.445 1 93.44 69 ARG A N 1
ATOM 531 C CA . ARG A 1 69 ? -6.805 -18.016 -4.836 1 93.44 69 ARG A CA 1
ATOM 532 C C . ARG A 1 69 ? -6.637 -17.719 -3.348 1 93.44 69 ARG A C 1
ATOM 534 O O . ARG A 1 69 ? -7.273 -16.812 -2.814 1 93.44 69 ARG A O 1
ATOM 541 N N . ARG A 1 70 ? -5.82 -18.453 -2.664 1 94.94 70 ARG A N 1
ATOM 542 C CA . ARG A 1 70 ? -5.609 -18.266 -1.232 1 94.94 70 ARG A CA 1
ATOM 543 C C . ARG A 1 70 ? -5.004 -16.891 -0.946 1 94.94 70 ARG A C 1
ATOM 545 O O . ARG A 1 70 ? -5.375 -16.234 0.027 1 94.94 70 ARG A O 1
ATOM 552 N N . ILE A 1 71 ? -4.043 -16.531 -1.72 1 96.62 71 ILE A N 1
ATOM 553 C CA . ILE A 1 71 ? -3.418 -15.219 -1.592 1 96.62 71 ILE A CA 1
ATOM 554 C C . ILE A 1 71 ? -4.434 -14.125 -1.912 1 96.62 71 ILE A C 1
ATOM 556 O O . ILE A 1 71 ? -4.496 -13.102 -1.226 1 96.62 71 ILE A O 1
ATOM 560 N N . ASP A 1 72 ? -5.207 -14.383 -2.936 1 96.69 72 ASP A N 1
ATOM 561 C CA . ASP A 1 72 ? -6.25 -13.43 -3.312 1 96.69 72 ASP A CA 1
ATOM 562 C C . ASP A 1 72 ? -7.246 -13.227 -2.176 1 96.69 72 ASP A C 1
ATOM 564 O O . ASP A 1 72 ? -7.641 -12.102 -1.882 1 96.69 72 ASP A O 1
ATOM 568 N N . ILE A 1 73 ? -7.695 -14.297 -1.591 1 97.5 73 ILE A N 1
ATOM 569 C CA . ILE A 1 73 ? -8.617 -14.234 -0.465 1 97.5 73 ILE A CA 1
ATOM 570 C C . ILE A 1 73 ? -7.98 -13.453 0.683 1 97.5 73 ILE A C 1
ATOM 572 O O . ILE A 1 73 ? -8.633 -12.617 1.312 1 97.5 73 ILE A O 1
ATOM 576 N N . PHE A 1 74 ? -6.785 -13.711 0.998 1 97.56 74 PHE A N 1
ATOM 577 C CA . PHE A 1 74 ? -6.078 -13 2.057 1 97.56 74 PHE A CA 1
ATOM 578 C C . PHE A 1 74 ? -6.102 -11.5 1.806 1 97.56 74 PHE A C 1
ATOM 580 O O . PHE A 1 74 ? -6.465 -10.719 2.691 1 97.56 74 PHE A O 1
ATOM 587 N N . PHE A 1 75 ? -5.688 -11.039 0.624 1 98.5 75 PHE A N 1
ATOM 588 C CA . PHE A 1 75 ? -5.652 -9.617 0.319 1 98.5 75 PHE A CA 1
ATOM 589 C C . PHE A 1 75 ? -7.055 -9.016 0.38 1 98.5 75 PHE A C 1
ATOM 591 O O . PHE A 1 75 ? -7.227 -7.863 0.779 1 98.5 75 PHE A O 1
ATOM 598 N N . SER A 1 76 ? -8 -9.766 -0.049 1 98.75 76 SER A N 1
ATOM 599 C CA . SER A 1 76 ? -9.367 -9.258 -0.034 1 98.75 76 SER A CA 1
ATOM 600 C C . SER A 1 76 ? -9.883 -9.086 1.393 1 98.75 76 SER A C 1
ATOM 602 O O . SER A 1 76 ? -10.531 -8.086 1.707 1 98.75 76 SER A O 1
ATOM 604 N N . ILE A 1 77 ? -9.633 -9.984 2.283 1 98.75 77 ILE A N 1
ATOM 605 C CA . ILE A 1 77 ? -10.023 -9.867 3.684 1 98.75 77 ILE A CA 1
ATOM 606 C C . ILE A 1 77 ? -9.281 -8.711 4.34 1 98.75 77 ILE A C 1
ATOM 608 O O . ILE A 1 77 ? -9.875 -7.914 5.07 1 98.75 77 ILE A O 1
ATOM 612 N N . MET A 1 78 ? -7.973 -8.625 4.109 1 98.81 78 MET A N 1
ATOM 613 C CA . MET A 1 78 ? -7.176 -7.516 4.617 1 98.81 78 MET A CA 1
ATOM 614 C C . MET A 1 78 ? -7.707 -6.184 4.102 1 98.81 78 MET A C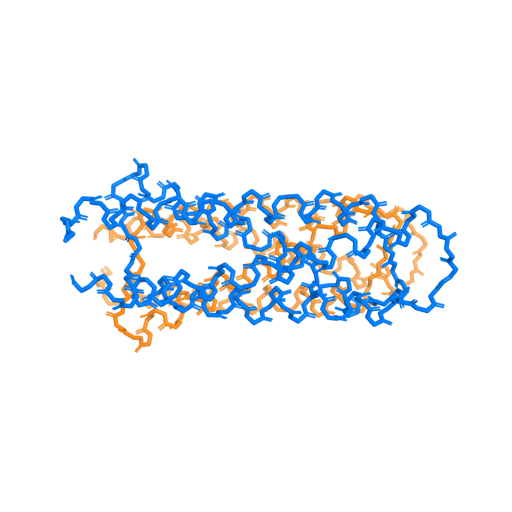 1
ATOM 616 O O . MET A 1 78 ? -7.824 -5.223 4.863 1 98.81 78 MET A O 1
ATOM 620 N N . GLY A 1 79 ? -7.992 -6.113 2.771 1 98.88 79 GLY A N 1
ATOM 621 C CA . GLY A 1 79 ? -8.586 -4.914 2.199 1 98.88 79 GLY A CA 1
ATOM 622 C C . GLY A 1 79 ? -9.906 -4.539 2.842 1 98.88 79 GLY A C 1
ATOM 623 O O . GLY A 1 79 ? -10.141 -3.367 3.146 1 98.88 79 GLY A O 1
ATOM 624 N N . CYS A 1 80 ? -10.734 -5.465 3.041 1 98.94 80 CYS A N 1
ATOM 625 C CA . CYS A 1 80 ? -12.008 -5.227 3.711 1 98.94 80 CYS A CA 1
ATOM 626 C C . CYS A 1 80 ? -11.789 -4.574 5.07 1 98.94 80 CYS A C 1
ATOM 628 O O . CYS A 1 80 ? -12.344 -3.506 5.348 1 98.94 80 CYS A O 1
ATOM 630 N N . ALA A 1 81 ? -10.953 -5.16 5.891 1 98.94 81 ALA A N 1
ATOM 631 C CA . ALA A 1 81 ? -10.688 -4.656 7.234 1 98.94 81 ALA A CA 1
ATOM 632 C C . ALA A 1 81 ? -10.062 -3.262 7.188 1 98.94 81 ALA A C 1
ATOM 634 O O . ALA A 1 81 ? -10.508 -2.352 7.887 1 98.94 81 ALA A O 1
ATOM 635 N N . LEU A 1 82 ? -9.078 -3.07 6.387 1 98.94 82 LEU A N 1
ATOM 636 C CA . LEU A 1 82 ? -8.32 -1.824 6.352 1 98.94 82 LEU A CA 1
ATOM 637 C C . LEU A 1 82 ? -9.172 -0.685 5.801 1 98.94 82 LEU A C 1
ATOM 639 O O . LEU A 1 82 ? -9.117 0.438 6.309 1 98.94 82 LEU A O 1
ATOM 643 N N . PHE A 1 83 ? -9.953 -0.971 4.73 1 98.94 83 PHE A N 1
ATOM 644 C CA . PHE A 1 83 ? -10.781 0.08 4.152 1 98.94 83 PHE A CA 1
ATOM 645 C C . PHE A 1 83 ? -11.898 0.48 5.109 1 98.94 83 PHE A C 1
ATOM 647 O O . PHE A 1 83 ? -12.203 1.666 5.254 1 98.94 83 PHE A O 1
ATOM 654 N N . ILE A 1 84 ? -12.547 -0.437 5.727 1 98.94 84 ILE A N 1
ATOM 655 C CA . ILE A 1 84 ? -13.594 -0.115 6.688 1 98.94 84 ILE A CA 1
ATOM 656 C C . ILE A 1 84 ? -13 0.648 7.867 1 98.94 84 ILE A C 1
ATOM 658 O O . ILE A 1 84 ? -13.531 1.678 8.281 1 98.94 84 ILE A O 1
ATOM 662 N N . ALA A 1 85 ? -11.867 0.177 8.422 1 98.88 85 ALA A N 1
ATOM 663 C CA . ALA A 1 85 ? -11.195 0.883 9.516 1 98.88 85 ALA A CA 1
ATOM 664 C C . ALA A 1 85 ? -10.828 2.307 9.102 1 98.88 85 ALA A C 1
ATOM 666 O O . ALA A 1 85 ? -11.062 3.256 9.852 1 98.88 85 ALA A O 1
ATOM 667 N N . SER A 1 86 ? -10.258 2.465 7.906 1 98.81 86 SER A N 1
ATOM 668 C CA . SER A 1 86 ? -9.906 3.795 7.418 1 98.81 86 SER A CA 1
ATOM 669 C C . SER A 1 86 ? -11.125 4.707 7.371 1 98.81 86 SER A C 1
ATOM 671 O O . SER A 1 86 ? -11.07 5.855 7.816 1 98.81 86 SER A O 1
ATOM 673 N N . GLY A 1 87 ? -12.289 4.238 6.836 1 98.75 87 GLY A N 1
ATOM 674 C CA . GLY A 1 87 ? -13.508 5.031 6.789 1 98.75 87 GLY A CA 1
ATOM 675 C C . GLY A 1 87 ? -14 5.445 8.164 1 98.75 87 GLY A C 1
ATOM 676 O O . GLY A 1 87 ? -14.336 6.613 8.383 1 98.75 87 GLY A O 1
ATOM 677 N N . VAL A 1 88 ? -14.016 4.531 9.039 1 98.69 88 VAL A N 1
ATOM 678 C CA . VAL A 1 88 ? -14.516 4.773 10.383 1 98.69 88 VAL A CA 1
ATOM 679 C C . VAL A 1 88 ? -13.633 5.793 11.094 1 98.69 88 VAL A C 1
ATOM 681 O O . VAL A 1 88 ? -14.133 6.727 11.727 1 98.69 88 VAL A O 1
ATOM 684 N N . PHE A 1 89 ? -12.297 5.656 11.008 1 98.38 89 PHE A N 1
ATOM 685 C CA . PHE A 1 89 ? -11.391 6.582 11.672 1 98.38 89 PHE A CA 1
ATOM 686 C C . PHE A 1 89 ? -11.477 7.969 11.047 1 98.38 89 PHE A C 1
ATOM 688 O O . PHE A 1 89 ? -11.32 8.977 11.734 1 98.38 89 PHE A O 1
ATOM 695 N N . ILE A 1 90 ? -11.695 8.023 9.766 1 98.38 90 ILE A N 1
ATOM 696 C CA . ILE A 1 90 ? -11.867 9.32 9.125 1 98.38 90 ILE A CA 1
ATOM 697 C C . ILE A 1 90 ? -13.148 9.984 9.617 1 98.38 90 ILE A C 1
ATOM 699 O O . ILE A 1 90 ? -13.164 11.18 9.914 1 98.38 90 ILE A O 1
ATOM 703 N N . ILE A 1 91 ? -14.25 9.219 9.695 1 98.06 91 ILE A N 1
ATOM 704 C CA . ILE A 1 91 ? -15.5 9.75 10.234 1 98.06 91 ILE A CA 1
ATOM 705 C C . ILE A 1 91 ? -15.273 10.273 11.648 1 98.06 91 ILE A C 1
ATOM 707 O O . ILE A 1 91 ? -15.695 11.383 11.984 1 98.06 91 ILE A O 1
ATOM 711 N N . GLU A 1 92 ? -14.602 9.523 12.469 1 97.31 92 GLU A N 1
ATOM 712 C CA . GLU A 1 92 ? -14.344 9.93 13.844 1 97.31 92 GLU A CA 1
ATOM 713 C C . GLU A 1 92 ? -13.539 11.227 13.898 1 97.31 92 GLU A C 1
ATOM 715 O O . GLU A 1 92 ? -13.773 12.07 14.758 1 97.31 92 GLU A O 1
ATOM 720 N N . ALA A 1 93 ? -12.641 11.359 13.008 1 96 93 ALA A N 1
ATOM 721 C CA . ALA A 1 93 ? -11.75 12.523 13 1 96 93 ALA A CA 1
ATOM 722 C C . ALA A 1 93 ? -12.484 13.773 12.516 1 96 93 ALA A C 1
ATOM 724 O O . ALA A 1 93 ? -12.125 14.891 12.883 1 96 93 ALA A O 1
ATOM 725 N N . TRP A 1 94 ? -13.578 13.555 11.75 1 96.12 94 TRP A N 1
ATOM 726 C CA . TRP A 1 94 ? -14.102 14.719 11.039 1 96.12 94 TRP A CA 1
ATOM 727 C C . TRP A 1 94 ? -15.562 14.961 11.391 1 96.12 94 TRP A C 1
ATOM 729 O O . TRP A 1 94 ? -16.109 16.031 11.125 1 96.12 94 TRP A O 1
ATOM 739 N N . GLU A 1 95 ? -16.234 14.055 11.953 1 93.38 95 GLU A N 1
ATOM 740 C CA . GLU A 1 95 ? -17.688 14.102 12.078 1 93.38 95 GLU A CA 1
ATOM 741 C C . GLU A 1 95 ? -18.141 15.32 12.891 1 93.38 95 GLU A C 1
ATOM 743 O O . GLU A 1 95 ? -19.172 15.93 12.586 1 93.38 95 GLU A O 1
ATOM 748 N N . HIS A 1 96 ? -17.297 15.766 13.789 1 92.44 96 HIS A N 1
ATOM 749 C CA . HIS A 1 96 ? -17.734 16.844 14.664 1 92.44 96 HIS A CA 1
ATOM 750 C C . HIS A 1 96 ? -16.984 18.141 14.344 1 92.44 96 HIS A C 1
ATOM 752 O O . HIS A 1 96 ? -17.062 19.109 15.102 1 92.44 96 HIS A O 1
ATOM 758 N N . SER A 1 97 ? -16.312 18.156 13.305 1 91.44 97 SER A N 1
ATOM 759 C CA . SER A 1 97 ? -15.602 19.359 12.891 1 91.44 97 SER A CA 1
ATOM 760 C C . SER A 1 97 ? -16.547 20.359 12.234 1 91.44 97 SER A C 1
ATOM 762 O O . SER A 1 97 ? -17.688 20.031 11.914 1 91.44 97 SER A O 1
ATOM 764 N N . PHE A 1 98 ? -16.141 21.594 12.078 1 90.62 98 PHE A N 1
ATOM 765 C CA . PHE A 1 98 ? -16.906 22.625 11.398 1 90.62 98 PHE A CA 1
ATOM 766 C C . PHE A 1 98 ? -17.234 22.203 9.969 1 90.62 98 PHE A C 1
ATOM 768 O O . PHE A 1 98 ? -16.469 21.438 9.352 1 90.62 98 PHE A O 1
ATOM 775 N N . ARG A 1 99 ? -18.344 22.719 9.531 1 94.81 99 ARG A N 1
ATOM 776 C CA . ARG A 1 99 ? -18.781 22.391 8.172 1 94.81 99 ARG A CA 1
ATOM 777 C C . ARG A 1 99 ? -17.969 23.172 7.141 1 94.81 99 ARG A C 1
ATOM 779 O O . ARG A 1 99 ? -18.203 24.359 6.941 1 94.81 99 ARG A O 1
ATOM 786 N N . THR A 1 100 ? -17.062 22.516 6.484 1 96.19 100 THR A N 1
ATOM 787 C CA . THR A 1 100 ? -16.203 23.047 5.426 1 96.19 100 THR A CA 1
ATOM 788 C C . THR A 1 100 ? -16.219 22.125 4.211 1 96.19 100 THR A C 1
ATOM 790 O O . THR A 1 100 ? -16.734 21.016 4.273 1 96.19 100 THR A O 1
ATOM 793 N N . ARG A 1 101 ? -15.703 22.656 3.135 1 96.69 101 ARG A N 1
ATOM 794 C CA . ARG A 1 101 ? -15.547 21.812 1.95 1 96.69 101 ARG A CA 1
ATOM 795 C C . ARG A 1 101 ? -14.609 20.641 2.229 1 96.69 101 ARG A C 1
ATOM 797 O O . ARG A 1 101 ? -14.844 19.531 1.749 1 96.69 101 ARG A O 1
ATOM 804 N N . THR A 1 102 ? -13.539 20.906 2.93 1 96.12 102 THR A N 1
ATOM 805 C CA . THR A 1 102 ? -12.578 19.875 3.299 1 96.12 102 THR A CA 1
ATOM 806 C C . THR A 1 102 ? -13.258 18.766 4.113 1 96.12 102 THR A C 1
ATOM 808 O O . THR A 1 102 ? -13.047 17.578 3.859 1 96.12 102 THR A O 1
ATOM 811 N N . ARG A 1 103 ? -14.016 19.109 5.066 1 97.19 103 ARG A N 1
ATOM 812 C CA . ARG A 1 103 ? -14.758 18.141 5.867 1 97.19 103 ARG A CA 1
ATOM 813 C C . ARG A 1 103 ? -15.695 17.312 4.992 1 97.19 103 ARG A C 1
ATOM 815 O O . ARG A 1 103 ? -15.766 16.078 5.133 1 97.19 103 ARG A O 1
ATOM 822 N N . ASP A 1 104 ? -16.406 17.938 4.125 1 97.75 104 ASP A N 1
ATOM 823 C CA . ASP A 1 104 ? -17.328 17.234 3.246 1 97.75 104 ASP A CA 1
ATOM 824 C C . ASP A 1 104 ? -16.594 16.203 2.393 1 97.75 104 ASP A C 1
ATOM 826 O O . ASP A 1 104 ? -17.047 15.07 2.244 1 97.75 104 ASP A O 1
ATOM 830 N N . MET A 1 105 ? -15.477 16.609 1.797 1 98.06 105 MET A N 1
ATOM 831 C CA . MET A 1 105 ? -14.672 15.695 0.99 1 98.06 105 MET A CA 1
ATOM 832 C C . MET A 1 105 ? -14.141 14.547 1.837 1 98.06 105 MET A C 1
ATOM 834 O O . MET A 1 105 ? -14.094 13.406 1.378 1 98.06 105 MET A O 1
ATOM 838 N N . ALA A 1 106 ? -13.742 14.844 3.053 1 98.19 106 ALA A N 1
ATOM 839 C CA . ALA A 1 106 ? -13.258 13.805 3.953 1 98.19 106 ALA A CA 1
ATOM 840 C C . ALA A 1 106 ? -14.344 12.781 4.254 1 98.19 106 ALA A C 1
ATOM 842 O O . ALA A 1 106 ? -14.094 11.57 4.262 1 98.19 106 ALA A O 1
ATOM 843 N N . LEU A 1 107 ? -15.531 13.242 4.477 1 98.44 107 LEU A N 1
ATOM 844 C CA . LEU A 1 107 ? -16.625 12.336 4.812 1 98.44 107 LEU A CA 1
ATOM 845 C C . LEU A 1 107 ? -17.078 11.547 3.588 1 98.44 107 LEU A C 1
ATOM 847 O O . LEU A 1 107 ? -17.484 10.391 3.705 1 98.44 107 LEU A O 1
ATOM 851 N N . ILE A 1 108 ? -17.016 12.133 2.396 1 98.75 108 ILE A N 1
ATOM 852 C CA . ILE A 1 108 ? -17.281 11.391 1.167 1 98.75 108 ILE A CA 1
ATOM 853 C C . ILE A 1 108 ? -16.25 10.289 0.989 1 98.75 108 ILE A C 1
ATOM 855 O O . ILE A 1 108 ? -16.594 9.141 0.701 1 98.75 108 ILE A O 1
ATOM 859 N N . LYS A 1 109 ? -15.008 10.641 1.139 1 98.56 109 LYS A N 1
ATOM 860 C CA . LYS A 1 109 ? -13.938 9.648 1.042 1 98.56 109 LYS A CA 1
ATOM 861 C C . LYS A 1 109 ? -14.133 8.531 2.064 1 98.56 109 LYS A C 1
ATOM 863 O O . LYS A 1 109 ? -13.867 7.363 1.773 1 98.56 109 LYS A O 1
ATOM 868 N N . ALA A 1 110 ? -14.531 8.898 3.309 1 98.81 110 ALA A N 1
ATOM 869 C CA . ALA A 1 110 ? -14.789 7.895 4.344 1 98.81 110 ALA A CA 1
ATOM 870 C C . ALA A 1 110 ? -15.898 6.938 3.918 1 98.81 110 ALA A C 1
ATOM 872 O O . ALA A 1 110 ? -15.773 5.723 4.078 1 98.81 110 ALA A O 1
ATOM 873 N N . SER A 1 111 ? -16.938 7.5 3.389 1 98.88 111 SER A N 1
ATOM 874 C CA . SER A 1 111 ? -18.062 6.691 2.916 1 98.88 111 SER A CA 1
ATOM 875 C C . SER A 1 111 ? -17.641 5.773 1.774 1 98.88 111 SER A C 1
ATOM 877 O O . SER A 1 111 ? -17.969 4.586 1.773 1 98.88 111 SER A O 1
ATOM 879 N N . LEU A 1 112 ? -16.922 6.305 0.829 1 98.94 112 LEU A N 1
ATOM 880 C CA . LEU A 1 112 ? -16.438 5.504 -0.287 1 98.94 112 LEU A CA 1
ATOM 881 C C . LEU A 1 112 ? -15.492 4.406 0.203 1 98.94 112 LEU A C 1
ATOM 883 O O . LEU A 1 112 ? -15.477 3.305 -0.353 1 98.94 112 LEU A O 1
ATOM 887 N N . SER A 1 113 ? -14.703 4.723 1.165 1 98.94 113 SER A N 1
ATOM 888 C CA . SER A 1 113 ? -13.797 3.746 1.75 1 98.94 113 SER A CA 1
ATOM 889 C C . SER A 1 113 ? -14.555 2.57 2.352 1 98.94 113 SER A C 1
ATOM 891 O O . SER A 1 113 ? -14.195 1.412 2.133 1 98.94 113 SER A O 1
ATOM 893 N N . ILE A 1 114 ? -15.578 2.828 3.047 1 98.94 114 ILE A N 1
ATOM 894 C CA . ILE A 1 114 ? -16.375 1.771 3.656 1 98.94 114 ILE A CA 1
ATOM 895 C C . ILE A 1 114 ? -17.062 0.948 2.566 1 98.94 114 ILE A C 1
ATOM 897 O O . ILE A 1 114 ? -17.078 -0.283 2.631 1 98.94 114 ILE A O 1
ATOM 901 N N . VAL A 1 115 ? -17.594 1.604 1.58 1 98.94 115 VAL A N 1
ATOM 902 C CA . VAL A 1 115 ? -18.203 0.911 0.448 1 98.94 115 VAL A CA 1
ATOM 903 C C . VAL A 1 115 ? -17.172 -0.017 -0.199 1 98.94 115 VAL A C 1
ATOM 905 O O . VAL A 1 115 ? -17.484 -1.175 -0.496 1 98.94 115 VAL A O 1
ATOM 908 N N . ASN A 1 116 ? -15.977 0.48 -0.399 1 98.94 116 ASN A N 1
ATOM 909 C CA . ASN A 1 116 ? -14.945 -0.348 -1.002 1 98.94 116 ASN A CA 1
ATOM 910 C C . ASN A 1 116 ? -14.562 -1.518 -0.098 1 98.94 116 ASN A C 1
ATOM 912 O O . ASN A 1 116 ? -14.242 -2.604 -0.583 1 98.94 116 ASN A O 1
ATOM 916 N N . GLY A 1 117 ? -14.555 -1.296 1.235 1 98.94 117 GLY A N 1
ATOM 917 C CA . GLY A 1 117 ? -14.352 -2.396 2.164 1 98.94 117 GLY A CA 1
ATOM 918 C C . GLY A 1 117 ? -15.367 -3.51 2.004 1 98.94 117 GLY A C 1
ATOM 919 O O . GLY A 1 117 ? -15.008 -4.688 1.982 1 98.94 117 GLY A O 1
ATOM 920 N N . VAL A 1 118 ? -16.562 -3.166 1.858 1 98.88 118 VAL A N 1
ATOM 921 C CA . VAL A 1 118 ? -17.625 -4.145 1.644 1 98.88 118 VAL A CA 1
ATOM 922 C C . VAL A 1 118 ? -17.406 -4.867 0.316 1 98.88 118 VAL A C 1
ATOM 924 O O . VAL A 1 118 ? -17.578 -6.086 0.228 1 98.88 118 VAL A O 1
ATOM 927 N N . LEU A 1 119 ? -17.016 -4.109 -0.664 1 98.88 119 LEU A N 1
ATOM 928 C CA . LEU A 1 119 ? -16.734 -4.711 -1.961 1 98.88 119 LEU A CA 1
ATOM 929 C C . LEU A 1 119 ? -15.617 -5.742 -1.845 1 98.88 119 LEU A C 1
ATOM 931 O O . LEU A 1 119 ? -15.695 -6.816 -2.441 1 98.88 119 LEU A O 1
ATOM 935 N N . PHE A 1 120 ?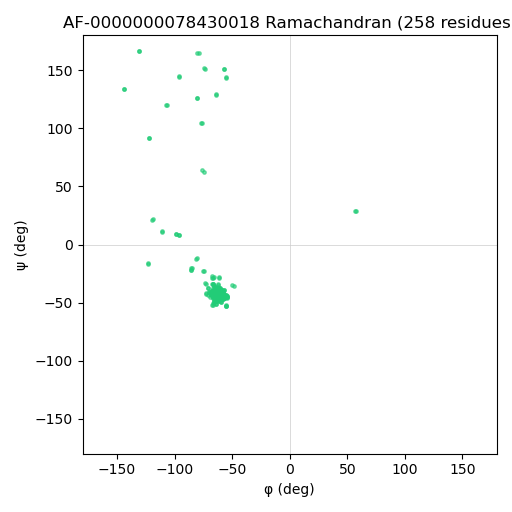 -14.594 -5.434 -1.123 1 98.88 120 PHE A N 1
ATOM 936 C CA . PHE A 1 120 ? -13.508 -6.383 -0.881 1 98.88 120 PHE A CA 1
ATOM 937 C C . PHE A 1 120 ? -14.023 -7.617 -0.151 1 98.88 120 PHE A C 1
ATOM 939 O O . PHE A 1 120 ? -13.555 -8.734 -0.396 1 98.88 120 PHE A O 1
ATOM 946 N N . GLY A 1 121 ? -14.938 -7.375 0.765 1 98.75 121 GLY A N 1
ATOM 947 C CA . GLY A 1 121 ? -15.555 -8.516 1.428 1 98.75 121 GLY A CA 1
ATOM 948 C C . GLY A 1 121 ? -16.266 -9.453 0.469 1 98.75 121 GLY A C 1
ATOM 949 O O . GLY A 1 121 ? -16.078 -10.672 0.534 1 98.75 121 GLY A O 1
ATOM 950 N N . PHE A 1 122 ? -17.031 -8.961 -0.4 1 98.31 122 PHE A N 1
ATOM 951 C CA . PHE A 1 122 ? -17.703 -9.773 -1.412 1 98.31 122 PHE A CA 1
ATOM 952 C C . PHE A 1 122 ? -16.688 -10.477 -2.305 1 98.31 122 PHE A C 1
ATOM 954 O O . PHE A 1 122 ? -16.891 -11.625 -2.695 1 98.31 122 PHE A O 1
ATOM 961 N N . ASP A 1 123 ? -15.672 -9.781 -2.674 1 98.12 123 ASP A N 1
ATOM 962 C CA . ASP A 1 123 ? -14.609 -10.359 -3.486 1 98.12 123 ASP A CA 1
ATOM 963 C C . ASP A 1 123 ? -14.047 -11.617 -2.83 1 98.12 123 ASP A C 1
ATOM 965 O O . ASP A 1 123 ? -13.82 -12.633 -3.5 1 98.12 123 ASP A O 1
ATOM 969 N N . ALA A 1 124 ? -13.828 -11.492 -1.52 1 97.81 124 ALA A N 1
ATOM 970 C CA . ALA A 1 124 ? -13.305 -12.641 -0.781 1 97.81 124 ALA A CA 1
ATOM 971 C C . ALA A 1 124 ? -14.273 -13.82 -0.843 1 97.81 124 ALA A C 1
ATOM 973 O O . ALA A 1 124 ? -13.859 -14.961 -1.053 1 97.81 124 ALA A O 1
ATOM 974 N N . ILE A 1 125 ? -15.516 -13.539 -0.684 1 97.38 125 ILE A N 1
ATOM 975 C CA . ILE A 1 125 ? -16.547 -14.57 -0.706 1 97.38 125 ILE A CA 1
ATOM 976 C C . ILE A 1 125 ? -16.625 -15.188 -2.1 1 97.38 125 ILE A C 1
ATOM 978 O O . ILE A 1 125 ? -16.641 -16.422 -2.24 1 97.38 125 ILE A O 1
ATOM 982 N N . PHE A 1 126 ? -16.609 -14.375 -3.119 1 95.31 126 PHE A N 1
ATOM 983 C CA . PHE A 1 126 ? -16.703 -14.875 -4.488 1 95.31 126 PHE A CA 1
ATOM 984 C C . PHE A 1 126 ? -15.477 -15.727 -4.832 1 95.31 126 PHE A C 1
ATOM 986 O O . PHE A 1 126 ? -15.609 -16.766 -5.473 1 95.31 126 PHE A O 1
ATOM 993 N N . THR A 1 127 ? -14.328 -15.258 -4.508 1 95 127 THR A N 1
ATOM 994 C CA . THR A 1 127 ? -13.102 -15.992 -4.793 1 95 127 THR A CA 1
ATOM 995 C C . THR A 1 127 ? -13.086 -17.328 -4.047 1 95 127 THR A C 1
ATOM 997 O O . THR A 1 127 ? -12.656 -18.344 -4.598 1 95 127 THR A O 1
ATOM 1000 N N . PHE A 1 128 ? -13.555 -17.297 -2.83 1 93.81 128 PHE A N 1
ATOM 1001 C CA . PHE A 1 128 ? -13.633 -18.516 -2.037 1 93.81 128 PHE A CA 1
ATOM 1002 C C . PHE A 1 128 ? -14.57 -19.516 -2.689 1 93.81 128 PHE A C 1
ATOM 1004 O O . PHE A 1 128 ? -14.281 -20.719 -2.711 1 93.81 128 PHE A O 1
ATOM 1011 N N . ARG A 1 129 ? -15.578 -19.047 -3.303 1 93.62 129 ARG A N 1
ATOM 1012 C CA . ARG A 1 129 ? -16.594 -19.922 -3.877 1 93.62 129 ARG A CA 1
ATOM 1013 C C . ARG A 1 129 ? -16.203 -20.375 -5.281 1 93.62 129 ARG A C 1
ATOM 1015 O O . ARG A 1 129 ? -16.75 -21.359 -5.793 1 93.62 129 ARG A O 1
ATOM 1022 N N . ASP A 1 130 ? -15.32 -19.609 -5.91 1 83.5 130 ASP A N 1
ATOM 1023 C CA . ASP A 1 130 ? -14.883 -19.969 -7.254 1 83.5 130 ASP A CA 1
ATOM 1024 C C . ASP A 1 130 ? -13.914 -21.156 -7.215 1 83.5 130 ASP A C 1
ATOM 1026 O O . ASP A 1 130 ? -13.359 -21.531 -8.242 1 83.5 130 ASP A O 1
ATOM 1030 N N . LYS A 1 131 ? -14.203 -22.391 -6.766 1 66.56 131 LYS A N 1
ATOM 1031 C CA . LYS A 1 131 ? -13.477 -23.656 -6.699 1 66.56 131 LYS A CA 1
ATOM 1032 C C . LYS A 1 131 ? -13.094 -24.156 -8.094 1 66.56 131 LYS A C 1
ATOM 1034 O O . LYS A 1 131 ? -13.828 -23.922 -9.062 1 66.56 131 LYS A O 1
ATOM 1039 N N . MET B 1 1 ? 25.25 -23.516 -7.23 1 56.06 1 MET B N 1
ATOM 1040 C CA . MET B 1 1 ? 24.312 -23.109 -6.191 1 56.06 1 MET B CA 1
ATOM 1041 C C . MET B 1 1 ? 23.016 -23.891 -6.297 1 56.06 1 MET B C 1
ATOM 1043 O O . MET B 1 1 ? 22.391 -23.938 -7.359 1 56.06 1 MET B O 1
ATOM 1047 N N . SER B 1 2 ? 22.688 -24.547 -5.254 1 72 2 SER B N 1
ATOM 1048 C CA . SER B 1 2 ? 21.531 -25.438 -5.289 1 72 2 SER B CA 1
ATOM 1049 C C . SER B 1 2 ? 20.234 -24.656 -5.277 1 72 2 SER B C 1
ATOM 1051 O O . SER B 1 2 ? 20.203 -23.5 -4.844 1 72 2 SER B O 1
ATOM 1053 N N . HIS B 1 3 ? 19.219 -25.203 -5.832 1 73.31 3 HIS B N 1
ATOM 1054 C CA . HIS B 1 3 ? 17.875 -24.625 -5.848 1 73.31 3 HIS B CA 1
ATOM 1055 C C . HIS B 1 3 ? 17.438 -24.203 -4.449 1 73.31 3 HIS B C 1
ATOM 1057 O O . HIS B 1 3 ? 16.828 -23.141 -4.285 1 73.31 3 HIS B O 1
ATOM 1063 N N . GLY B 1 4 ? 17.812 -24.906 -3.49 1 76.06 4 GLY B N 1
ATOM 1064 C CA . GLY B 1 4 ? 17.484 -24.609 -2.102 1 76.06 4 GLY B CA 1
ATOM 1065 C C . GLY B 1 4 ? 18.156 -23.359 -1.582 1 76.06 4 GLY B C 1
ATOM 1066 O O . GLY B 1 4 ? 17.547 -22.578 -0.854 1 76.06 4 GLY B O 1
ATOM 1067 N N . GLU B 1 5 ? 19.391 -23.156 -1.893 1 77 5 GLU B N 1
ATOM 1068 C CA . GLU B 1 5 ? 20.156 -22 -1.464 1 77 5 GLU B CA 1
ATOM 1069 C C . GLU B 1 5 ? 19.594 -20.719 -2.074 1 77 5 GLU B C 1
ATOM 1071 O O . GLU B 1 5 ? 19.469 -19.688 -1.389 1 77 5 GLU B O 1
ATOM 1076 N N . ARG B 1 6 ? 19.188 -20.844 -3.215 1 78.69 6 ARG B N 1
ATOM 1077 C CA . ARG B 1 6 ? 18.641 -19.688 -3.922 1 78.69 6 ARG B CA 1
ATOM 1078 C C . ARG B 1 6 ? 17.281 -19.281 -3.332 1 78.69 6 ARG B C 1
ATOM 1080 O O . ARG B 1 6 ? 17.047 -18.094 -3.104 1 78.69 6 ARG B O 1
ATOM 1087 N N . LYS B 1 7 ? 16.484 -20.234 -3.074 1 81.56 7 LYS B N 1
ATOM 1088 C CA . LYS B 1 7 ? 15.219 -19.953 -2.418 1 81.56 7 LYS B CA 1
ATOM 1089 C C . LYS B 1 7 ? 15.43 -19.297 -1.059 1 81.56 7 LYS B C 1
ATOM 1091 O O . LYS B 1 7 ? 14.688 -18.391 -0.678 1 81.56 7 LYS B O 1
ATOM 1096 N N . GLY B 1 8 ? 16.391 -19.766 -0.399 1 87.88 8 GLY B N 1
ATOM 1097 C CA . GLY B 1 8 ? 16.734 -19.172 0.885 1 87.88 8 GLY B CA 1
ATOM 1098 C C . GLY B 1 8 ? 17.156 -17.719 0.783 1 87.88 8 GLY B C 1
ATOM 1099 O O . GLY B 1 8 ? 16.766 -16.891 1.612 1 87.88 8 GLY B O 1
ATOM 1100 N N . ARG B 1 9 ? 17.891 -17.438 -0.197 1 86.88 9 ARG B N 1
ATOM 1101 C CA . ARG B 1 9 ? 18.344 -16.062 -0.408 1 86.88 9 ARG B CA 1
ATOM 1102 C C . ARG B 1 9 ? 17.172 -15.148 -0.737 1 86.88 9 ARG B C 1
ATOM 1104 O O . ARG B 1 9 ? 17.078 -14.039 -0.207 1 86.88 9 ARG B O 1
ATOM 1111 N N . ILE B 1 10 ? 16.344 -15.625 -1.5 1 87.56 10 ILE B N 1
ATOM 1112 C CA . ILE B 1 10 ? 15.188 -14.836 -1.882 1 87.56 10 ILE B CA 1
ATOM 1113 C C . ILE B 1 10 ? 14.312 -14.578 -0.656 1 87.56 10 ILE B C 1
ATOM 1115 O O . ILE B 1 10 ? 13.844 -13.453 -0.449 1 87.56 10 ILE B O 1
ATOM 1119 N N . ASN B 1 11 ? 14.203 -15.516 0.183 1 92.81 11 ASN B N 1
ATOM 1120 C CA . ASN B 1 11 ? 13.422 -15.344 1.402 1 92.81 11 ASN B CA 1
ATOM 1121 C C . ASN B 1 11 ? 14.062 -14.328 2.342 1 92.81 11 ASN B C 1
ATOM 1123 O O . ASN B 1 11 ? 13.367 -13.547 2.99 1 92.81 11 ASN B O 1
ATOM 1127 N N . LEU B 1 12 ? 15.344 -14.398 2.408 1 95.88 12 LEU B N 1
ATOM 1128 C CA . LEU B 1 12 ? 16.062 -13.461 3.262 1 95.88 12 LEU B CA 1
ATOM 1129 C C . LEU B 1 12 ? 15.891 -12.031 2.756 1 95.88 12 LEU B C 1
ATOM 1131 O O . LEU B 1 12 ? 15.688 -11.109 3.547 1 95.88 12 LEU B O 1
ATOM 1135 N N . VAL B 1 13 ? 16 -11.836 1.523 1 97.56 13 VAL B N 1
ATOM 1136 C CA . VAL B 1 13 ? 15.859 -10.516 0.92 1 97.56 13 VAL B CA 1
ATOM 1137 C C . VAL B 1 13 ? 14.461 -9.969 1.19 1 97.56 13 VAL B C 1
ATOM 1139 O O . VAL B 1 13 ? 14.297 -8.805 1.557 1 97.56 13 VAL B O 1
ATOM 1142 N N . LYS B 1 14 ? 13.508 -10.781 1.061 1 97.81 14 LYS B N 1
ATOM 1143 C CA . LYS B 1 14 ? 12.133 -10.367 1.304 1 97.81 14 LYS B CA 1
ATOM 1144 C C . LYS B 1 14 ? 11.914 -10.023 2.775 1 97.81 14 LYS B C 1
ATOM 1146 O O . LYS B 1 14 ? 11.156 -9.109 3.098 1 97.81 14 LYS B O 1
ATOM 1151 N N . PHE B 1 15 ? 12.594 -10.734 3.645 1 98.12 15 PHE B N 1
ATOM 1152 C CA . PHE B 1 15 ? 12.516 -10.438 5.07 1 98.12 15 PHE B CA 1
ATOM 1153 C C . PHE B 1 15 ? 13.148 -9.086 5.383 1 98.12 15 PHE B C 1
ATOM 1155 O O . PHE B 1 15 ? 12.602 -8.312 6.172 1 98.12 15 PHE B O 1
ATOM 1162 N N . LEU B 1 16 ? 14.227 -8.805 4.781 1 98.75 16 LEU B N 1
ATOM 1163 C CA . LEU B 1 16 ? 14.891 -7.516 4.969 1 98.75 16 LEU B CA 1
ATOM 1164 C C . LEU B 1 16 ? 14.047 -6.379 4.398 1 98.75 16 LEU B C 1
ATOM 1166 O O . LEU B 1 16 ? 13.898 -5.332 5.035 1 98.75 16 LEU B O 1
ATOM 1170 N N . GLU B 1 17 ? 13.492 -6.617 3.217 1 98.94 17 GLU B N 1
ATOM 1171 C CA . GLU B 1 17 ? 12.609 -5.629 2.604 1 98.94 17 GLU B CA 1
ATOM 1172 C C . GLU B 1 17 ? 11.453 -5.266 3.535 1 98.94 17 GLU B C 1
ATOM 1174 O O . GLU B 1 17 ? 11.125 -4.09 3.695 1 98.94 17 GLU B O 1
ATOM 1179 N N . LEU B 1 18 ? 10.875 -6.242 4.145 1 98.88 18 LEU B N 1
ATOM 1180 C CA . LEU B 1 18 ? 9.789 -6.004 5.082 1 98.88 18 LEU B CA 1
ATOM 1181 C C . LEU B 1 18 ? 10.273 -5.238 6.309 1 98.88 18 LEU B C 1
ATOM 1183 O O . LEU B 1 18 ? 9.641 -4.27 6.734 1 98.88 18 LEU B O 1
ATOM 1187 N N . GLY B 1 19 ? 11.383 -5.691 6.906 1 98.81 19 GLY B N 1
ATOM 1188 C CA . GLY B 1 19 ? 11.953 -5.008 8.055 1 98.81 19 GLY B CA 1
ATOM 1189 C C . GLY B 1 19 ? 12.227 -3.535 7.801 1 98.81 19 GLY B C 1
ATOM 1190 O O . GLY B 1 19 ? 11.875 -2.684 8.617 1 98.81 19 GLY B O 1
ATOM 1191 N N . PHE B 1 20 ? 12.828 -3.248 6.656 1 98.94 20 PHE B N 1
ATOM 1192 C CA . PHE B 1 20 ? 13.117 -1.863 6.309 1 98.94 20 PHE B CA 1
ATOM 1193 C C . PHE B 1 20 ? 11.836 -1.079 6.074 1 98.94 20 PHE B C 1
ATOM 1195 O O . PHE B 1 20 ? 11.75 0.102 6.418 1 98.94 20 PHE B O 1
ATOM 1202 N N . SER B 1 21 ? 10.797 -1.681 5.402 1 98.94 21 SER B N 1
ATOM 1203 C CA . SER B 1 21 ? 9.523 -1 5.184 1 98.94 21 SER B CA 1
ATOM 1204 C C . SER B 1 21 ? 8.867 -0.618 6.508 1 98.94 21 SER B C 1
ATOM 1206 O O . SER B 1 21 ? 8.352 0.494 6.652 1 98.94 21 SER B O 1
ATOM 1208 N N . VAL B 1 22 ? 8.914 -1.477 7.484 1 98.94 22 VAL B N 1
ATOM 1209 C CA . VAL B 1 22 ? 8.352 -1.217 8.805 1 98.94 22 VAL B CA 1
ATOM 1210 C C . VAL B 1 22 ? 9.133 -0.103 9.492 1 98.94 22 VAL B C 1
ATOM 1212 O O . VAL B 1 22 ? 8.547 0.821 10.062 1 98.94 22 VAL B O 1
ATOM 1215 N N . ALA B 1 23 ? 10.453 -0.198 9.438 1 98.94 23 ALA B N 1
ATOM 1216 C CA . ALA B 1 23 ? 11.289 0.844 10.039 1 98.94 23 ALA B CA 1
ATOM 1217 C C . ALA B 1 23 ? 10.992 2.205 9.414 1 98.94 23 ALA B C 1
ATOM 1219 O O . ALA B 1 23 ? 10.875 3.207 10.117 1 98.94 23 ALA B O 1
ATOM 1220 N N . CYS B 1 24 ? 10.891 2.213 8.07 1 98.94 24 CYS B N 1
ATOM 1221 C CA . CYS B 1 24 ? 10.57 3.455 7.371 1 98.94 24 CYS B CA 1
ATOM 12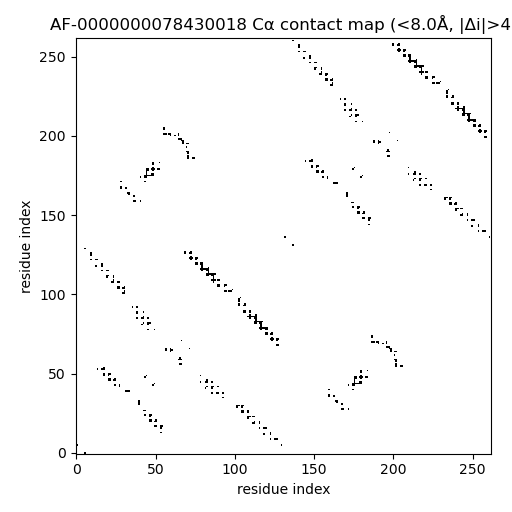22 C C . CYS B 1 24 ? 9.234 4.008 7.832 1 98.94 24 CYS B C 1
ATOM 1224 O O . CYS B 1 24 ? 9.094 5.215 8.047 1 98.94 24 CYS B O 1
ATOM 1226 N N . LEU B 1 25 ? 8.219 3.145 7.996 1 98.88 25 LEU B N 1
ATOM 1227 C CA . LEU B 1 25 ? 6.895 3.607 8.414 1 98.88 25 LEU B CA 1
ATOM 1228 C C . LEU B 1 25 ? 6.93 4.137 9.844 1 98.88 25 LEU B C 1
ATOM 1230 O O . LEU B 1 25 ? 6.285 5.141 10.148 1 98.88 25 LEU B O 1
ATOM 1234 N N . VAL B 1 26 ? 7.656 3.48 10.734 1 98.69 26 VAL B N 1
ATOM 1235 C CA . VAL B 1 26 ? 7.773 3.928 12.117 1 98.69 26 VAL B CA 1
ATOM 1236 C C . VAL B 1 26 ? 8.445 5.297 12.156 1 98.69 26 VAL B C 1
ATOM 1238 O O . VAL B 1 26 ? 7.961 6.215 12.828 1 98.69 26 VAL B O 1
ATOM 1241 N N . LEU B 1 27 ? 9.523 5.449 11.445 1 98.75 27 LEU B N 1
ATOM 1242 C CA . LEU B 1 27 ? 10.195 6.742 11.383 1 98.75 27 LEU B CA 1
ATOM 1243 C C . LEU B 1 27 ? 9.297 7.793 10.742 1 98.75 27 LEU B C 1
ATOM 1245 O O . LEU B 1 27 ? 9.352 8.969 11.109 1 98.75 27 LEU B O 1
ATOM 1249 N N . HIS B 1 28 ? 8.562 7.359 9.727 1 98.38 28 HIS B N 1
ATOM 1250 C CA . HIS B 1 28 ? 7.605 8.258 9.086 1 98.38 28 HIS B CA 1
ATOM 1251 C C . HIS B 1 28 ? 6.57 8.758 10.086 1 98.38 28 HIS B C 1
ATOM 1253 O O . HIS B 1 28 ? 6.215 9.945 10.07 1 98.38 28 HIS B O 1
ATOM 1259 N N . TYR B 1 29 ? 6.172 7.918 10.922 1 98 29 TYR B N 1
ATOM 1260 C CA . TYR B 1 29 ? 5.234 8.305 11.977 1 98 29 TYR B CA 1
ATOM 1261 C C . TYR B 1 29 ? 5.836 9.375 12.875 1 98 29 TYR B C 1
ATOM 1263 O O . TYR B 1 29 ? 5.195 10.391 13.156 1 98 29 TYR B O 1
ATOM 1271 N N . TYR B 1 30 ? 7.031 9.211 13.289 1 97.5 30 TYR B N 1
ATOM 1272 C CA . TYR B 1 30 ? 7.656 10.117 14.258 1 97.5 30 TYR B CA 1
ATOM 1273 C C . TYR B 1 30 ? 8.172 11.375 13.57 1 97.5 30 TYR B C 1
ATOM 1275 O O . TYR B 1 30 ? 8.516 12.352 14.234 1 97.5 30 TYR B O 1
ATOM 1283 N N . SER B 1 31 ? 8.219 11.391 12.281 1 97.25 31 SER B N 1
ATOM 1284 C CA . SER B 1 31 ? 8.68 12.57 11.562 1 97.25 31 SER B CA 1
ATOM 1285 C C . SER B 1 31 ? 7.598 13.125 10.648 1 97.25 31 SER B C 1
ATOM 1287 O O . SER B 1 31 ? 7.891 13.828 9.688 1 97.25 31 SER B O 1
ATOM 1289 N N . PHE B 1 32 ? 6.438 12.805 10.93 1 94.88 32 PHE B N 1
ATOM 1290 C CA . PHE B 1 32 ? 5.34 13.156 10.039 1 94.88 32 PHE B CA 1
ATOM 1291 C C . PHE B 1 32 ? 5.184 14.672 9.938 1 94.88 32 PHE B C 1
ATOM 1293 O O . PHE B 1 32 ? 5.219 15.375 10.945 1 94.88 32 PHE B O 1
ATOM 1300 N N . ASP B 1 33 ? 5.145 15.055 8.641 1 88.06 33 ASP B N 1
ATOM 1301 C CA . ASP B 1 33 ? 5 16.469 8.312 1 88.06 33 ASP B CA 1
ATOM 1302 C C . ASP B 1 33 ? 4.129 16.656 7.066 1 88.06 33 ASP B C 1
ATOM 1304 O O . ASP B 1 33 ? 4.328 15.977 6.059 1 88.06 33 ASP B O 1
ATOM 1308 N N . ASP B 1 34 ? 3.207 17.562 7.141 1 80.38 34 ASP B N 1
ATOM 1309 C CA . ASP B 1 34 ? 2.217 17.703 6.082 1 80.38 34 ASP B CA 1
ATOM 1310 C C . ASP B 1 34 ? 2.598 18.844 5.137 1 80.38 34 ASP B C 1
ATOM 1312 O O . ASP B 1 34 ? 1.838 19.188 4.223 1 80.38 34 ASP B O 1
ATOM 1316 N N . ARG B 1 35 ? 3.768 19.438 5.227 1 8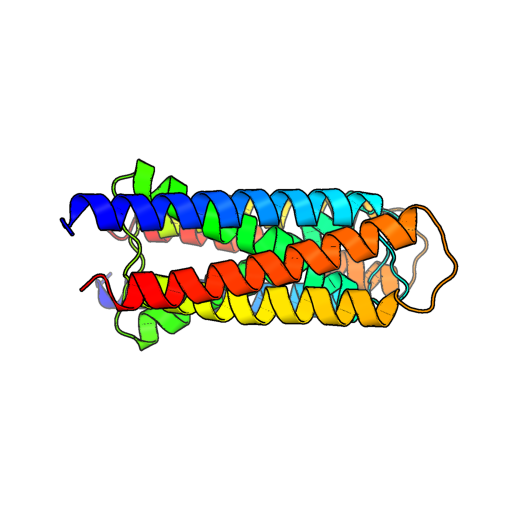6.5 35 ARG B N 1
ATOM 1317 C CA . ARG B 1 35 ? 4.121 20.578 4.387 1 86.5 35 ARG B CA 1
ATOM 1318 C C . ARG B 1 35 ? 4.246 20.156 2.924 1 86.5 35 ARG B C 1
ATOM 1320 O O . ARG B 1 35 ? 3.99 20.969 2.021 1 86.5 35 ARG B O 1
ATOM 1327 N N . ASP B 1 36 ? 4.555 18.969 2.717 1 93.81 36 ASP B N 1
ATOM 1328 C CA . ASP B 1 36 ? 4.629 18.406 1.37 1 93.81 36 ASP B CA 1
ATOM 1329 C C . ASP B 1 36 ? 3.695 17.203 1.223 1 93.81 36 ASP B C 1
ATOM 1331 O O . ASP B 1 36 ? 4.113 16.062 1.402 1 93.81 36 ASP B O 1
ATOM 1335 N N . ILE B 1 37 ? 2.504 17.469 0.787 1 95.75 37 ILE B N 1
ATOM 1336 C CA . ILE B 1 37 ? 1.432 16.484 0.8 1 95.75 37 ILE B CA 1
ATOM 1337 C C . ILE B 1 37 ? 1.765 15.344 -0.165 1 95.75 37 ILE B C 1
ATOM 1339 O O . ILE B 1 37 ? 1.606 14.164 0.172 1 95.75 37 ILE B O 1
ATOM 1343 N N . LEU B 1 38 ? 2.256 15.688 -1.35 1 96.19 38 LEU B N 1
ATOM 1344 C CA . LEU B 1 38 ? 2.568 14.688 -2.357 1 96.19 38 LEU B CA 1
ATOM 1345 C C . LEU B 1 38 ? 3.658 13.742 -1.86 1 96.19 38 LEU B C 1
ATOM 1347 O O . LEU B 1 38 ? 3.545 12.523 -2.012 1 96.19 38 LEU B O 1
ATOM 1351 N N . ALA B 1 39 ? 4.688 14.297 -1.255 1 96.69 39 ALA B N 1
ATOM 1352 C CA . ALA B 1 39 ? 5.762 13.477 -0.703 1 96.69 39 ALA B CA 1
ATOM 1353 C C . ALA B 1 39 ? 5.254 12.594 0.433 1 96.69 39 ALA B C 1
ATOM 1355 O O . ALA B 1 39 ? 5.664 11.438 0.564 1 96.69 39 ALA B O 1
ATOM 1356 N N . SER B 1 40 ? 4.359 13.141 1.251 1 96.94 40 SER B N 1
ATOM 1357 C CA . SER B 1 40 ? 3.801 12.391 2.371 1 96.94 40 SER B CA 1
ATOM 1358 C C . SER B 1 40 ? 2.934 11.242 1.883 1 96.94 40 SER B C 1
ATOM 1360 O O . SER B 1 40 ? 3.02 10.125 2.406 1 96.94 40 SER B O 1
ATOM 1362 N N . LEU B 1 41 ? 2.125 11.469 0.899 1 98.25 41 LEU B N 1
ATOM 1363 C CA . LEU B 1 41 ? 1.268 10.43 0.344 1 98.25 41 LEU B CA 1
ATOM 1364 C C . LEU B 1 41 ? 2.102 9.336 -0.312 1 98.25 41 LEU B C 1
ATOM 1366 O O . LEU B 1 41 ? 1.832 8.141 -0.122 1 98.25 41 LEU B O 1
ATOM 1370 N N . LEU B 1 42 ? 3.088 9.766 -1.061 1 98.56 42 LEU B N 1
ATOM 1371 C CA . LEU B 1 42 ? 3.963 8.812 -1.735 1 98.56 42 LEU B CA 1
ATOM 1372 C C . LEU B 1 42 ? 4.707 7.949 -0.725 1 98.56 42 LEU B C 1
ATOM 1374 O O . LEU B 1 42 ? 4.738 6.723 -0.856 1 98.56 42 LEU B O 1
ATOM 1378 N N . ALA B 1 43 ? 5.262 8.57 0.247 1 98.69 43 ALA B N 1
ATOM 1379 C CA . ALA B 1 43 ? 6.027 7.855 1.264 1 98.69 43 ALA B CA 1
ATOM 1380 C C . ALA B 1 43 ? 5.133 6.906 2.057 1 98.69 43 ALA B C 1
ATOM 1382 O O . ALA B 1 43 ? 5.438 5.723 2.193 1 98.69 43 ALA B O 1
ATOM 1383 N N . THR B 1 44 ? 4.055 7.391 2.564 1 98.69 44 THR B N 1
ATOM 1384 C CA . THR B 1 44 ? 3.146 6.57 3.354 1 98.69 44 THR B CA 1
ATOM 1385 C C . THR B 1 44 ? 2.629 5.391 2.533 1 98.69 44 THR B C 1
ATOM 1387 O O . THR B 1 44 ? 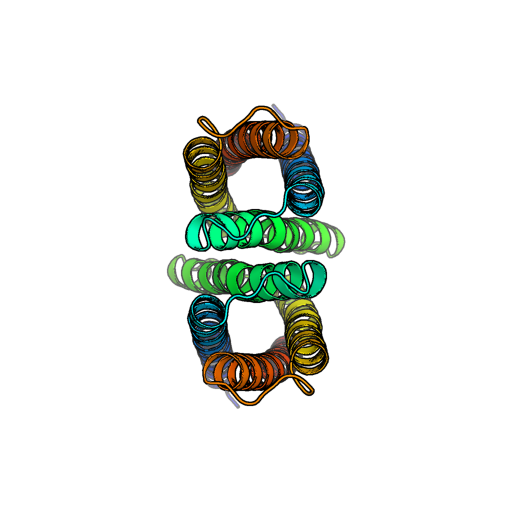2.619 4.254 3.01 1 98.69 44 THR B O 1
ATOM 1390 N N . GLY B 1 45 ? 2.152 5.742 1.31 1 98.81 45 GLY B N 1
ATOM 1391 C CA . GLY B 1 45 ? 1.658 4.703 0.424 1 98.81 45 GLY B CA 1
ATOM 1392 C C . GLY B 1 45 ? 2.693 3.635 0.122 1 98.81 45 GLY B C 1
ATOM 1393 O O . GLY B 1 45 ? 2.371 2.445 0.076 1 98.81 45 GLY B O 1
ATOM 1394 N N . THR B 1 46 ? 3.891 4.047 -0.111 1 98.94 46 THR B N 1
ATOM 1395 C CA . THR B 1 46 ? 4.973 3.113 -0.415 1 98.94 46 THR B CA 1
ATOM 1396 C C . THR B 1 46 ? 5.289 2.24 0.796 1 98.94 46 THR B C 1
ATOM 1398 O O . THR B 1 46 ? 5.301 1.013 0.697 1 98.94 46 THR B O 1
ATOM 1401 N N . PHE B 1 47 ? 5.523 2.855 1.931 1 98.94 47 PHE B N 1
ATOM 1402 C CA . PHE B 1 47 ? 5.965 2.143 3.123 1 98.94 47 PHE B CA 1
ATOM 1403 C C . PHE B 1 47 ? 4.879 1.199 3.625 1 98.94 47 PHE B C 1
ATOM 1405 O O . PHE B 1 47 ? 5.125 0.009 3.826 1 98.94 47 PHE B O 1
ATOM 1412 N N . ALA B 1 48 ? 3.715 1.685 3.773 1 98.88 48 ALA B N 1
ATOM 1413 C CA . ALA B 1 48 ? 2.609 0.86 4.25 1 98.88 48 ALA B CA 1
ATOM 1414 C C . ALA B 1 48 ? 2.146 -0.116 3.174 1 98.88 48 ALA B C 1
ATOM 1416 O O . ALA B 1 48 ? 1.825 -1.27 3.471 1 98.88 48 ALA B O 1
ATOM 1417 N N . GLY B 1 49 ? 2.064 0.381 1.947 1 98.81 49 GLY B N 1
ATOM 1418 C CA . GLY B 1 49 ? 1.665 -0.493 0.855 1 98.81 49 GLY B CA 1
ATOM 1419 C C . GLY B 1 49 ? 2.557 -1.711 0.708 1 98.81 49 GLY B C 1
ATOM 1420 O O . GLY B 1 49 ? 2.068 -2.822 0.499 1 98.81 49 GLY B O 1
ATOM 1421 N N . TYR B 1 50 ? 3.791 -1.537 0.881 1 98.88 50 TYR B N 1
ATOM 1422 C CA . TYR B 1 50 ? 4.691 -2.662 0.656 1 98.88 50 TYR B CA 1
ATOM 1423 C C . TYR B 1 50 ? 4.793 -3.537 1.901 1 98.88 50 TYR B C 1
ATOM 1425 O O . TYR B 1 50 ? 5.23 -4.688 1.825 1 98.88 50 TYR B O 1
ATOM 1433 N N . ILE B 1 51 ? 4.453 -3.008 3.031 1 98.94 51 ILE B N 1
ATOM 1434 C CA . ILE B 1 51 ? 4.238 -3.902 4.164 1 98.94 51 ILE B CA 1
ATOM 1435 C C . ILE B 1 51 ? 3.098 -4.871 3.846 1 98.94 51 ILE B C 1
ATOM 1437 O O . ILE B 1 51 ? 3.215 -6.074 4.078 1 98.94 51 ILE B O 1
ATOM 1441 N N . ILE B 1 52 ? 2.043 -4.391 3.25 1 98.75 52 ILE B N 1
ATOM 1442 C CA . ILE B 1 52 ? 0.899 -5.215 2.879 1 98.75 52 ILE B CA 1
ATOM 1443 C C . ILE B 1 52 ? 1.325 -6.25 1.84 1 98.75 52 ILE B C 1
ATOM 1445 O O . ILE B 1 52 ? 1.046 -7.441 1.99 1 98.75 52 ILE B O 1
ATOM 1449 N N . VAL B 1 53 ? 2.021 -5.793 0.81 1 98.56 53 VAL B N 1
ATOM 1450 C CA . VAL B 1 53 ? 2.439 -6.668 -0.279 1 98.56 53 VAL B CA 1
ATOM 1451 C C . VAL B 1 53 ? 3.344 -7.773 0.264 1 98.56 53 VAL B C 1
ATOM 1453 O O . VAL B 1 53 ? 3.123 -8.953 -0.009 1 98.56 53 VAL B O 1
ATOM 1456 N N . LEU B 1 54 ? 4.324 -7.434 1.052 1 98.62 54 LEU B N 1
ATOM 1457 C CA . LEU B 1 54 ? 5.297 -8.398 1.543 1 98.62 54 LEU B CA 1
ATOM 1458 C C . LEU B 1 54 ? 4.668 -9.336 2.568 1 98.62 54 LEU B C 1
ATOM 1460 O O . LEU B 1 54 ? 5 -10.523 2.621 1 98.62 54 LEU B O 1
ATOM 1464 N N . PHE B 1 55 ? 3.789 -8.852 3.42 1 97.56 55 PHE B N 1
ATOM 1465 C CA . PHE B 1 55 ? 3.037 -9.727 4.312 1 97.56 55 PHE B CA 1
ATOM 1466 C C . PHE B 1 55 ? 2.236 -10.75 3.518 1 97.56 55 PHE B C 1
ATOM 1468 O O . PHE B 1 55 ? 2.141 -11.914 3.914 1 97.56 55 PHE B O 1
ATOM 1475 N N . GLY B 1 56 ? 1.672 -10.312 2.416 1 96.31 56 GLY B N 1
ATOM 1476 C CA . GLY B 1 56 ? 0.969 -11.25 1.552 1 96.31 56 GLY B CA 1
ATOM 1477 C C . GLY B 1 56 ? 1.862 -12.344 1.007 1 96.31 56 GLY B C 1
ATOM 1478 O O . GLY B 1 56 ? 1.452 -13.508 0.927 1 96.31 56 GLY B O 1
ATOM 1479 N N . VAL B 1 57 ? 3.025 -12 0.603 1 96.25 57 VAL B N 1
ATOM 1480 C CA . VAL B 1 57 ? 3.98 -12.984 0.107 1 96.25 57 VAL B CA 1
ATOM 1481 C C . VAL B 1 57 ? 4.293 -14 1.205 1 96.25 57 VAL B C 1
ATOM 1483 O O . VAL B 1 57 ? 4.305 -15.211 0.958 1 96.25 57 VAL B O 1
ATOM 1486 N N . PHE B 1 58 ? 4.496 -13.555 2.432 1 96.25 58 PHE B N 1
ATOM 1487 C CA . PHE B 1 58 ? 4.84 -14.438 3.541 1 96.25 58 PHE B CA 1
ATOM 1488 C C . PHE B 1 58 ? 3.648 -15.305 3.934 1 96.25 58 PHE B C 1
ATOM 1490 O O . PHE B 1 58 ? 3.809 -16.484 4.242 1 96.25 58 PHE B O 1
ATOM 1497 N N . VAL B 1 59 ? 2.506 -14.734 3.945 1 95.12 59 VAL B N 1
ATOM 1498 C CA . VAL B 1 59 ? 1.3 -15.508 4.219 1 95.12 59 VAL B CA 1
ATOM 1499 C C . VAL B 1 59 ? 1.104 -16.562 3.127 1 95.12 59 VAL B C 1
ATOM 1501 O O . VAL B 1 59 ? 0.72 -17.688 3.414 1 95.12 59 VAL B O 1
ATOM 1504 N N . GLY B 1 60 ? 1.335 -16.156 1.85 1 94.12 60 GLY B N 1
ATOM 1505 C CA . GLY B 1 60 ? 1.303 -17.125 0.768 1 94.12 60 GLY B CA 1
ATOM 1506 C C . GLY B 1 60 ? 2.232 -18.297 0.994 1 94.12 60 GLY B C 1
ATOM 1507 O O . GLY B 1 60 ? 1.846 -19.453 0.789 1 94.12 60 GLY B O 1
ATOM 1508 N N . ALA B 1 61 ? 3.42 -18.031 1.426 1 92.25 61 ALA B N 1
ATOM 1509 C CA . ALA B 1 61 ? 4.383 -19.094 1.715 1 92.25 61 ALA B CA 1
ATOM 1510 C C . ALA B 1 61 ? 3.873 -20.016 2.826 1 92.25 61 ALA B C 1
ATOM 1512 O O . ALA B 1 61 ? 4.012 -21.234 2.744 1 92.25 61 ALA B O 1
ATOM 1513 N N . LEU B 1 62 ? 3.244 -19.438 3.828 1 93.19 62 LEU B N 1
ATOM 1514 C CA . LEU B 1 62 ? 2.697 -20.203 4.941 1 93.19 62 LEU B CA 1
ATOM 1515 C C . LEU B 1 62 ? 1.538 -21.078 4.477 1 93.19 62 LEU B C 1
ATOM 1517 O O . LEU B 1 62 ? 1.347 -22.188 4.992 1 93.19 62 LEU B O 1
ATOM 1521 N N . MET B 1 63 ? 0.842 -20.672 3.475 1 92.5 63 MET B N 1
ATOM 1522 C CA . MET B 1 63 ? -0.319 -21.406 2.967 1 92.5 63 MET B CA 1
ATOM 1523 C C . MET B 1 63 ? 0.067 -22.297 1.791 1 92.5 63 MET B C 1
ATOM 1525 O O . MET B 1 63 ? -0.802 -22.812 1.095 1 92.5 63 MET B O 1
ATOM 1529 N N . ARG B 1 64 ? 1.375 -22.422 1.502 1 91.5 64 ARG B N 1
ATOM 1530 C CA . ARG B 1 64 ? 1.901 -23.203 0.394 1 91.5 64 ARG B CA 1
ATOM 1531 C C . ARG B 1 64 ? 1.323 -22.734 -0.937 1 91.5 64 ARG B C 1
ATOM 1533 O O . ARG B 1 64 ? 0.979 -23.562 -1.793 1 91.5 64 ARG B O 1
ATOM 1540 N N . ALA B 1 65 ? 1 -21.484 -0.953 1 90.25 65 ALA B N 1
ATOM 1541 C CA . ALA B 1 65 ? 0.603 -20.812 -2.184 1 90.25 65 ALA B CA 1
ATOM 1542 C C . ALA B 1 65 ? 1.697 -19.859 -2.664 1 90.25 65 ALA B C 1
ATOM 1544 O O . ALA B 1 65 ? 2.078 -18.938 -1.952 1 90.25 65 ALA B O 1
ATOM 1545 N N . SER B 1 66 ? 2.158 -20.125 -3.807 1 86.69 66 SER B N 1
ATOM 1546 C CA . SER B 1 66 ? 3.297 -19.344 -4.281 1 86.69 66 SER B CA 1
ATOM 1547 C C . SER B 1 66 ? 2.844 -18.188 -5.156 1 86.69 66 SER B C 1
ATOM 1549 O O . SER B 1 66 ? 1.832 -18.281 -5.855 1 86.69 66 SER B O 1
ATOM 1551 N N . VAL B 1 67 ? 3.572 -17.141 -5.016 1 91.19 67 VAL B N 1
ATOM 1552 C CA . VAL B 1 67 ? 3.42 -16.031 -5.949 1 91.19 67 VAL B CA 1
ATOM 1553 C C . VAL B 1 67 ? 4.188 -16.328 -7.234 1 91.19 67 VAL B C 1
ATOM 1555 O O . VAL B 1 67 ? 5.371 -16.672 -7.195 1 91.19 67 VAL B O 1
ATOM 1558 N N . HIS B 1 68 ? 3.477 -16.234 -8.344 1 93.31 68 HIS B N 1
ATOM 1559 C CA . HIS B 1 68 ? 4.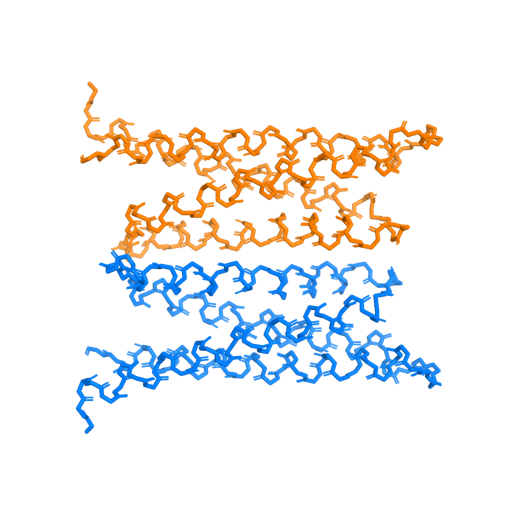148 -16.438 -9.625 1 93.31 68 HIS B CA 1
ATOM 1560 C C . HIS B 1 68 ? 5.332 -15.492 -9.781 1 93.31 68 HIS B C 1
ATOM 1562 O O . HIS B 1 68 ? 5.25 -14.32 -9.398 1 93.31 68 HIS B O 1
ATOM 1568 N N . ARG B 1 69 ? 6.352 -15.914 -10.367 1 93.44 69 ARG B N 1
ATOM 1569 C CA . ARG B 1 69 ? 7.605 -15.18 -10.469 1 93.44 69 ARG B CA 1
ATOM 1570 C C . ARG B 1 69 ? 7.414 -13.859 -11.211 1 93.44 69 ARG B C 1
ATOM 1572 O O . ARG B 1 69 ? 8.023 -12.852 -10.859 1 93.44 69 ARG B O 1
ATOM 1579 N N . ARG B 1 70 ? 6.602 -13.836 -12.219 1 94.94 70 ARG B N 1
ATOM 1580 C CA . ARG B 1 70 ? 6.371 -12.625 -13.008 1 94.94 70 ARG B CA 1
ATOM 1581 C C . ARG B 1 70 ? 5.727 -11.539 -12.156 1 94.94 70 ARG B C 1
ATOM 1583 O O . ARG B 1 70 ? 6.066 -10.359 -12.281 1 94.94 70 ARG B O 1
ATOM 1590 N N . ILE B 1 71 ? 4.762 -11.914 -11.391 1 96.69 71 ILE B N 1
ATOM 1591 C CA . ILE B 1 71 ? 4.102 -10.984 -10.484 1 96.69 71 ILE B CA 1
ATOM 1592 C C . ILE B 1 71 ? 5.098 -10.5 -9.43 1 96.69 71 ILE B C 1
ATOM 1594 O O . ILE B 1 71 ? 5.125 -9.312 -9.094 1 96.69 71 ILE B O 1
ATOM 1598 N N . ASP B 1 72 ? 5.891 -11.43 -8.953 1 96.69 72 ASP B N 1
ATOM 1599 C CA . ASP B 1 72 ? 6.914 -11.078 -7.977 1 96.69 72 ASP B CA 1
ATOM 1600 C C . ASP B 1 72 ? 7.891 -10.055 -8.547 1 96.69 72 ASP B C 1
ATOM 1602 O O . ASP B 1 72 ? 8.25 -9.086 -7.875 1 96.69 72 ASP B O 1
ATOM 1606 N N . ILE B 1 73 ? 8.359 -10.281 -9.734 1 97.5 73 ILE B N 1
ATOM 1607 C CA . ILE B 1 73 ? 9.266 -9.359 -10.406 1 97.5 73 ILE B CA 1
ATOM 1608 C C . ILE B 1 73 ? 8.594 -7.996 -10.562 1 97.5 73 ILE B C 1
ATOM 1610 O O . ILE B 1 73 ? 9.211 -6.961 -10.32 1 97.5 73 ILE B O 1
ATOM 1614 N N . PHE B 1 74 ? 7.395 -7.957 -10.977 1 97.56 74 PHE B N 1
ATOM 1615 C CA . PHE B 1 74 ? 6.656 -6.707 -11.125 1 97.56 74 PHE B CA 1
ATOM 1616 C C . PHE B 1 74 ? 6.648 -5.926 -9.812 1 97.56 74 PHE B C 1
ATOM 1618 O O . PHE B 1 74 ? 6.98 -4.742 -9.789 1 97.56 74 PHE B O 1
ATOM 1625 N N . PHE B 1 75 ? 6.246 -6.543 -8.703 1 98.5 75 PHE B N 1
ATOM 1626 C CA . PHE B 1 75 ? 6.184 -5.855 -7.414 1 98.5 75 PHE B CA 1
ATOM 1627 C C . PHE B 1 75 ? 7.566 -5.387 -6.988 1 98.5 75 PHE B C 1
ATOM 1629 O O . PHE B 1 75 ? 7.707 -4.328 -6.367 1 98.5 75 PHE B O 1
ATOM 1636 N N . SER B 1 76 ? 8.539 -6.176 -7.273 1 98.75 76 SER B N 1
ATOM 1637 C CA . SER B 1 76 ? 9.891 -5.797 -6.879 1 98.75 76 SER B CA 1
ATOM 1638 C C . SER B 1 76 ? 10.375 -4.582 -7.664 1 98.75 76 SER B C 1
ATOM 1640 O O . SER B 1 76 ? 10.992 -3.676 -7.102 1 98.75 76 SER B O 1
ATOM 1642 N N . ILE B 1 77 ? 10.141 -4.492 -8.93 1 98.75 77 ILE B N 1
ATOM 1643 C CA . ILE B 1 77 ? 10.516 -3.346 -9.75 1 98.75 77 ILE B CA 1
ATOM 1644 C C . ILE B 1 77 ? 9.727 -2.115 -9.297 1 98.75 77 ILE B C 1
ATOM 1646 O O . ILE B 1 77 ? 10.289 -1.026 -9.164 1 98.75 77 ILE B O 1
ATOM 1650 N N . MET B 1 78 ? 8.414 -2.273 -9.102 1 98.75 78 MET B N 1
ATOM 1651 C CA . MET B 1 78 ? 7.574 -1.19 -8.594 1 98.75 78 MET B CA 1
ATOM 1652 C C . MET B 1 78 ? 8.078 -0.699 -7.238 1 98.75 78 MET B C 1
ATOM 1654 O O . MET B 1 78 ? 8.164 0.508 -7.004 1 98.75 78 MET B O 1
ATOM 1658 N N . GLY B 1 79 ? 8.383 -1.658 -6.312 1 98.88 79 GLY B N 1
ATOM 1659 C CA . GLY B 1 79 ? 8.953 -1.298 -5.023 1 98.88 79 GLY B CA 1
ATOM 1660 C C . GLY B 1 79 ? 10.258 -0.53 -5.141 1 98.88 79 GLY B C 1
ATOM 1661 O O . GLY B 1 79 ? 10.461 0.465 -4.445 1 98.88 79 GLY B O 1
ATOM 1662 N N . CYS B 1 80 ? 11.109 -0.953 -5.969 1 98.94 80 CYS B N 1
ATOM 1663 C CA . CYS B 1 80 ? 12.367 -0.254 -6.211 1 98.94 80 CYS B CA 1
ATOM 1664 C C . CYS B 1 80 ? 12.117 1.198 -6.602 1 98.94 80 CYS B C 1
ATOM 1666 O O . CYS B 1 80 ? 12.641 2.115 -5.961 1 98.94 80 CYS B O 1
ATOM 1668 N N . ALA B 1 81 ? 11.273 1.424 -7.582 1 98.94 81 ALA B N 1
ATOM 1669 C CA . ALA B 1 81 ? 10.977 2.766 -8.07 1 98.94 81 ALA B CA 1
ATOM 1670 C C . ALA B 1 81 ? 10.32 3.615 -6.988 1 98.94 81 ALA B C 1
ATOM 1672 O O . ALA B 1 81 ? 10.734 4.75 -6.746 1 98.94 81 ALA B O 1
ATOM 1673 N N . LEU B 1 82 ? 9.344 3.098 -6.332 1 98.94 82 LEU B N 1
ATOM 1674 C CA . LEU B 1 82 ? 8.555 3.857 -5.367 1 98.94 82 LEU B CA 1
ATOM 1675 C C . LEU B 1 82 ? 9.383 4.199 -4.133 1 98.94 82 LEU B C 1
ATOM 1677 O O . LEU B 1 82 ? 9.297 5.309 -3.605 1 98.94 82 LEU B O 1
ATOM 1681 N N . PHE B 1 83 ? 10.188 3.225 -3.652 1 98.94 83 PHE B N 1
ATOM 1682 C CA . PHE B 1 83 ? 11 3.484 -2.469 1 98.94 83 PHE B CA 1
ATOM 1683 C C . PHE B 1 83 ? 12.094 4.504 -2.771 1 98.94 83 PHE B C 1
ATOM 1685 O O . PHE B 1 83 ? 12.359 5.391 -1.961 1 98.94 83 PHE B O 1
ATOM 1692 N N . ILE B 1 84 ? 12.758 4.395 -3.863 1 98.94 84 ILE B N 1
ATOM 1693 C CA . ILE B 1 84 ? 13.789 5.367 -4.23 1 98.94 84 ILE B CA 1
ATOM 1694 C C . ILE B 1 84 ? 13.156 6.742 -4.422 1 98.94 84 ILE B C 1
ATOM 1696 O O . ILE B 1 84 ? 13.656 7.742 -3.902 1 98.94 84 ILE B O 1
ATOM 1700 N N . ALA B 1 85 ? 12.031 6.828 -5.148 1 98.88 85 ALA B N 1
ATOM 1701 C CA . ALA B 1 85 ? 11.328 8.094 -5.324 1 98.88 85 ALA B CA 1
ATOM 1702 C C . ALA B 1 85 ? 10.93 8.695 -3.98 1 98.88 85 ALA B C 1
ATOM 1704 O O . ALA B 1 85 ? 11.125 9.891 -3.742 1 98.88 85 ALA B O 1
ATOM 1705 N N . SER B 1 86 ? 10.359 7.867 -3.092 1 98.81 86 SER B N 1
ATOM 1706 C CA . SER B 1 86 ? 9.984 8.344 -1.766 1 98.81 86 SER B CA 1
ATOM 1707 C C . SER B 1 86 ? 11.18 8.938 -1.028 1 98.81 86 SER B C 1
ATOM 1709 O O . SER B 1 86 ? 11.086 10.016 -0.442 1 98.81 86 SER B O 1
ATOM 1711 N N . GLY B 1 87 ? 12.367 8.258 -1.021 1 98.81 87 GLY B N 1
ATOM 1712 C CA . GLY B 1 87 ? 13.57 8.773 -0.379 1 98.81 87 GLY B CA 1
ATOM 1713 C C . GLY B 1 87 ? 14.023 10.102 -0.949 1 98.81 87 GLY B C 1
ATOM 1714 O O . GLY B 1 87 ? 14.32 11.031 -0.2 1 98.81 87 GLY B O 1
ATOM 1715 N N . VAL B 1 88 ? 14.047 10.18 -2.217 1 98.69 88 VAL B N 1
ATOM 1716 C CA . VAL B 1 88 ? 14.523 11.375 -2.902 1 98.69 88 VAL B CA 1
ATOM 1717 C C . VAL B 1 88 ? 13.594 12.547 -2.59 1 98.69 88 VAL B C 1
ATOM 1719 O O . VAL B 1 88 ? 14.062 13.648 -2.281 1 98.69 88 VAL B O 1
ATOM 1722 N N . PHE B 1 89 ? 12.266 12.344 -2.66 1 98.38 89 PHE B N 1
ATOM 1723 C CA . PHE B 1 89 ? 11.32 13.422 -2.393 1 98.38 89 PHE B CA 1
ATOM 1724 C C . PHE B 1 89 ? 11.383 13.844 -0.929 1 98.38 89 PHE B C 1
ATOM 1726 O O . PHE B 1 89 ? 11.188 15.023 -0.608 1 98.38 89 PHE B O 1
ATOM 1733 N N . ILE B 1 90 ? 11.625 12.922 -0.051 1 98.38 90 ILE B N 1
ATOM 1734 C CA . ILE B 1 90 ? 11.773 13.273 1.357 1 98.38 90 ILE B CA 1
ATOM 1735 C C . ILE B 1 90 ? 13.031 14.117 1.551 1 98.38 90 ILE B C 1
ATOM 1737 O O . ILE B 1 90 ? 13.008 15.117 2.271 1 98.38 90 ILE B O 1
ATOM 1741 N N . ILE B 1 91 ? 14.148 13.711 0.924 1 98.06 91 ILE B N 1
ATOM 1742 C CA . ILE B 1 91 ? 15.375 14.5 0.998 1 98.06 91 ILE B CA 1
ATOM 1743 C C . ILE B 1 91 ? 15.117 15.906 0.477 1 98.06 91 ILE B C 1
ATOM 1745 O O . ILE B 1 91 ? 15.508 16.891 1.107 1 98.06 91 ILE B O 1
ATOM 1749 N N . GLU B 1 92 ? 14.445 16.031 -0.639 1 97.25 92 GLU B N 1
ATOM 1750 C CA . GLU B 1 92 ? 14.148 17.328 -1.223 1 97.25 92 GLU B CA 1
ATOM 1751 C C . GLU B 1 92 ? 13.312 18.188 -0.273 1 97.25 92 GLU B C 1
ATOM 1753 O O . GLU B 1 92 ? 13.5 19.391 -0.184 1 97.25 92 GLU B O 1
ATOM 1758 N N . ALA B 1 93 ? 12.43 17.562 0.408 1 95.94 93 ALA B N 1
ATOM 1759 C CA . ALA B 1 93 ? 11.516 18.281 1.287 1 95.94 93 ALA B CA 1
ATOM 1760 C C . ALA B 1 93 ? 12.219 18.734 2.561 1 95.94 93 ALA B C 1
ATOM 1762 O O . ALA B 1 93 ? 11.828 19.734 3.172 1 95.94 93 ALA B O 1
ATOM 1763 N N . TRP B 1 94 ? 13.328 18.047 2.906 1 96.12 94 TRP B N 1
ATOM 1764 C CA . TRP B 1 94 ? 13.828 18.266 4.258 1 96.12 94 TRP B CA 1
ATOM 1765 C C . TRP B 1 94 ? 15.281 18.75 4.223 1 96.12 94 TRP B C 1
ATOM 1767 O O . TRP B 1 94 ? 15.797 19.25 5.223 1 96.12 94 TRP B O 1
ATOM 1777 N N . GLU B 1 95 ? 15.961 18.609 3.174 1 93.38 95 GLU B N 1
ATOM 1778 C CA . GLU B 1 95 ? 17.406 18.781 3.143 1 93.38 95 GLU B CA 1
ATOM 1779 C C . GLU B 1 95 ? 17.812 20.203 3.543 1 93.38 95 GLU B C 1
ATOM 1781 O O . GLU B 1 95 ? 18.812 20.406 4.215 1 93.38 95 GLU B O 1
ATOM 1786 N N . HIS B 1 96 ? 16.922 21.156 3.293 1 92.38 96 HIS B N 1
ATOM 1787 C CA . HIS B 1 96 ? 17.312 22.547 3.557 1 92.38 96 HIS B CA 1
ATOM 1788 C C . HIS B 1 96 ? 16.531 23.109 4.734 1 92.38 96 HIS B C 1
ATOM 1790 O O . HIS B 1 96 ? 16.578 24.328 4.984 1 92.38 96 HIS B O 1
ATOM 1796 N N . SER B 1 97 ? 15.898 22.297 5.41 1 91.5 97 SER B N 1
ATOM 1797 C CA . SER B 1 97 ? 15.156 22.734 6.586 1 91.5 97 SER B CA 1
ATOM 1798 C C . SER B 1 97 ? 16.078 22.906 7.785 1 91.5 97 SER B C 1
ATOM 1800 O O . SER B 1 97 ? 17.234 22.5 7.75 1 91.5 97 SER B O 1
ATOM 1802 N N . PHE B 1 98 ? 15.641 23.578 8.82 1 90.56 98 PHE B N 1
ATOM 1803 C CA . PHE B 1 98 ? 16.391 23.75 10.055 1 90.56 98 PHE B CA 1
ATOM 1804 C C . PHE B 1 98 ? 16.75 22.391 10.664 1 90.56 98 PHE B C 1
ATOM 1806 O O . PHE B 1 98 ? 16.031 21.406 10.469 1 90.56 98 PHE B O 1
ATOM 1813 N N . ARG B 1 99 ? 17.859 22.438 11.352 1 94.94 99 ARG B N 1
ATOM 1814 C CA . ARG B 1 99 ? 18.328 21.203 11.984 1 94.94 99 ARG B CA 1
ATOM 1815 C C . ARG B 1 99 ? 17.531 20.906 13.242 1 94.94 99 ARG B C 1
ATOM 1817 O O . ARG B 1 99 ? 17.75 21.516 14.289 1 94.94 99 ARG B O 1
ATOM 1824 N N . THR B 1 100 ? 16.641 19.953 13.172 1 96.19 100 THR B N 1
ATOM 1825 C CA . THR B 1 100 ? 15.805 19.469 14.266 1 96.19 100 THR B CA 1
ATOM 1826 C C . THR B 1 100 ? 15.852 17.953 14.344 1 96.19 100 THR B C 1
ATOM 1828 O O . THR B 1 100 ? 16.406 17.297 13.453 1 96.19 100 THR B O 1
ATOM 1831 N N . ARG B 1 101 ? 15.359 17.469 15.445 1 96.56 101 ARG B N 1
ATOM 1832 C CA . ARG B 1 101 ? 15.25 16.016 15.57 1 96.56 101 ARG B CA 1
ATOM 1833 C C . ARG B 1 101 ? 14.336 15.438 14.492 1 96.56 101 ARG B C 1
ATOM 1835 O O . ARG B 1 101 ? 14.594 14.359 13.961 1 96.56 101 ARG B O 1
ATOM 1842 N N . THR B 1 102 ? 13.234 16.094 14.211 1 96.19 102 THR B N 1
ATOM 1843 C CA . THR B 1 102 ? 12.297 15.68 13.18 1 96.19 102 THR B CA 1
ATOM 1844 C C . THR B 1 102 ? 12.984 15.609 11.82 1 96.19 102 THR B C 1
ATOM 1846 O O . THR B 1 102 ? 12.805 14.641 11.078 1 96.19 102 THR B O 1
ATOM 1849 N N . ARG B 1 103 ? 13.727 16.578 11.477 1 97.19 103 ARG B N 1
ATOM 1850 C CA . ARG B 1 103 ? 14.477 16.578 10.227 1 97.19 103 ARG B CA 1
ATOM 1851 C C . ARG B 1 103 ? 15.453 15.406 10.172 1 97.19 103 ARG B C 1
ATOM 1853 O O . ARG B 1 103 ? 15.555 14.727 9.148 1 97.19 103 ARG B O 1
ATOM 1860 N N . ASP B 1 104 ? 16.156 15.18 11.219 1 97.69 104 ASP B N 1
ATOM 1861 C CA . ASP B 1 104 ? 17.109 14.078 11.258 1 97.69 104 ASP B CA 1
ATOM 1862 C C . ASP B 1 104 ? 16.422 12.742 11.016 1 97.69 104 ASP B C 1
ATOM 1864 O O . ASP B 1 104 ? 16.906 11.906 10.258 1 97.69 104 ASP B O 1
ATOM 1868 N N . MET B 1 105 ? 15.297 12.523 11.695 1 98.06 105 MET B N 1
ATOM 1869 C CA . MET B 1 105 ? 14.531 11.289 11.516 1 98.06 105 MET B CA 1
ATOM 1870 C C . MET B 1 105 ? 14.016 11.18 10.086 1 98.06 105 MET B C 1
ATOM 1872 O O . MET B 1 105 ? 14 10.086 9.516 1 98.06 105 MET B O 1
ATOM 1876 N N . ALA B 1 106 ? 13.586 12.281 9.523 1 98.19 106 ALA B N 1
ATOM 1877 C CA . ALA B 1 106 ? 13.109 12.281 8.141 1 98.19 106 ALA B CA 1
ATOM 1878 C C . ALA B 1 106 ? 14.227 11.875 7.176 1 98.19 106 ALA B C 1
ATOM 1880 O O . ALA B 1 106 ? 14 11.086 6.254 1 98.19 106 ALA B O 1
ATOM 1881 N N . LEU B 1 107 ? 15.383 12.375 7.395 1 98.44 107 LEU B N 1
ATOM 1882 C CA . LEU B 1 107 ? 16.5 12.078 6.5 1 98.44 107 LEU B CA 1
ATOM 1883 C C . LEU B 1 107 ? 16.984 10.648 6.699 1 98.44 107 LEU B C 1
ATOM 1885 O O . LEU B 1 107 ? 17.422 10 5.746 1 98.44 107 LEU B O 1
ATOM 1889 N N . ILE B 1 108 ? 16.938 10.125 7.914 1 98.75 108 ILE B N 1
ATOM 1890 C CA . ILE B 1 108 ? 17.234 8.719 8.148 1 98.75 108 ILE B CA 1
ATOM 1891 C C . ILE B 1 108 ? 16.234 7.84 7.414 1 98.75 108 ILE B C 1
ATOM 1893 O O . ILE B 1 108 ? 16.625 6.887 6.734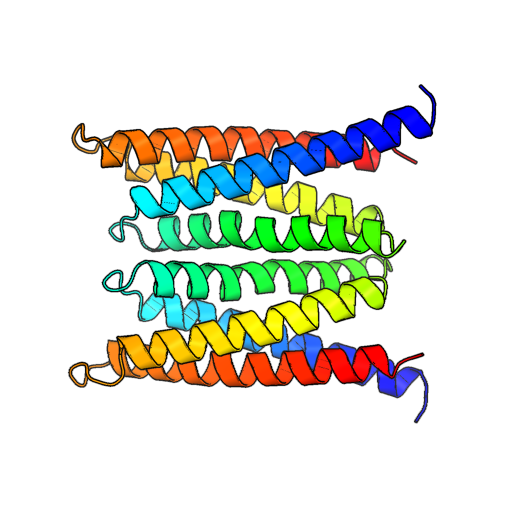 1 98.75 108 ILE B O 1
ATOM 1897 N N . LYS B 1 109 ? 14.984 8.141 7.562 1 98.56 109 LYS B N 1
ATOM 1898 C CA . LYS B 1 109 ? 13.953 7.391 6.859 1 98.56 109 LYS B CA 1
ATOM 1899 C C . LYS B 1 109 ? 14.156 7.453 5.348 1 98.56 109 LYS B C 1
ATOM 1901 O O . LYS B 1 109 ? 13.922 6.469 4.645 1 98.56 109 LYS B O 1
ATOM 1906 N N . ALA B 1 110 ? 14.531 8.641 4.824 1 98.81 110 ALA B N 1
ATOM 1907 C CA . ALA B 1 110 ? 14.797 8.789 3.396 1 98.81 110 ALA B CA 1
ATOM 1908 C C . ALA B 1 110 ? 15.945 7.879 2.957 1 98.81 110 ALA B C 1
ATOM 1910 O O . ALA B 1 110 ? 15.852 7.211 1.924 1 98.81 110 ALA B O 1
ATOM 1911 N N . SER B 1 111 ? 16.969 7.863 3.738 1 98.88 111 SER B N 1
ATOM 1912 C CA . SER B 1 111 ? 18.125 7.012 3.441 1 98.88 111 SER B CA 1
ATOM 1913 C C . SER B 1 111 ? 17.75 5.535 3.477 1 98.88 111 SER B C 1
ATOM 1915 O O . SER B 1 111 ? 18.094 4.777 2.574 1 98.88 111 SER B O 1
ATOM 1917 N N . LEU B 1 112 ? 17.031 5.152 4.488 1 98.94 112 LEU B N 1
ATOM 1918 C CA . LEU B 1 112 ? 16.578 3.77 4.594 1 98.94 112 LEU B CA 1
ATOM 1919 C C . LEU B 1 112 ? 15.664 3.404 3.426 1 98.94 112 LEU B C 1
ATOM 1921 O O . LEU B 1 112 ? 15.688 2.27 2.947 1 98.94 112 LEU B O 1
ATOM 1925 N N . SER B 1 113 ? 14.859 4.32 3.049 1 98.94 113 SER B N 1
ATOM 1926 C CA . SER B 1 113 ? 13.961 4.105 1.913 1 98.94 113 SER B CA 1
ATOM 1927 C C . SER B 1 113 ? 14.75 3.824 0.638 1 98.94 113 SER B C 1
ATOM 1929 O O . SER B 1 113 ? 14.422 2.898 -0.107 1 98.94 113 SER B O 1
ATOM 1931 N N . ILE B 1 114 ? 15.758 4.551 0.395 1 98.94 114 ILE B N 1
ATOM 1932 C CA . ILE B 1 114 ? 16.578 4.355 -0.796 1 98.94 114 ILE B CA 1
ATOM 1933 C C . ILE B 1 114 ? 17.297 3.01 -0.71 1 98.94 114 ILE B C 1
ATOM 1935 O O . ILE B 1 114 ? 17.359 2.264 -1.689 1 98.94 114 ILE B O 1
ATOM 1939 N N . VAL B 1 115 ? 17.828 2.703 0.431 1 98.94 115 VAL B N 1
ATOM 1940 C CA . VAL B 1 115 ? 18.469 1.408 0.644 1 98.94 115 VAL B CA 1
ATOM 1941 C C . VAL B 1 115 ? 17.469 0.288 0.343 1 98.94 115 VAL B C 1
ATOM 1943 O O . VAL B 1 115 ? 17.812 -0.679 -0.345 1 98.94 115 VAL B O 1
ATOM 1946 N N . ASN B 1 116 ? 16.266 0.418 0.831 1 98.94 116 ASN B N 1
ATOM 1947 C CA . ASN B 1 116 ? 15.25 -0.607 0.581 1 98.94 116 ASN B CA 1
ATOM 1948 C C . ASN B 1 116 ? 14.883 -0.686 -0.899 1 98.94 116 ASN B C 1
ATOM 1950 O O . ASN B 1 116 ? 14.594 -1.767 -1.415 1 98.94 116 ASN B O 1
ATOM 1954 N N . GLY B 1 117 ? 14.859 0.477 -1.587 1 98.94 117 GLY B N 1
ATOM 1955 C CA . GLY B 1 117 ? 14.664 0.467 -3.029 1 98.94 117 GLY B CA 1
ATOM 1956 C C . GLY B 1 117 ? 15.711 -0.352 -3.764 1 98.94 117 GLY B C 1
ATOM 1957 O O . GLY B 1 117 ? 15.375 -1.145 -4.648 1 98.94 117 GLY B O 1
ATOM 1958 N N . VAL B 1 118 ? 16.906 -0.207 -3.393 1 98.88 118 VAL B N 1
ATOM 1959 C CA . VAL B 1 118 ? 17.984 -0.978 -3.988 1 98.88 118 VAL B CA 1
ATOM 1960 C C . VAL B 1 118 ? 17.797 -2.461 -3.678 1 98.88 118 VAL B C 1
ATOM 1962 O O . VAL B 1 118 ? 18 -3.312 -4.547 1 98.88 118 VAL B O 1
ATOM 1965 N N . LEU B 1 119 ? 17.406 -2.725 -2.479 1 98.88 119 LEU B N 1
ATOM 1966 C CA . LEU B 1 119 ? 17.156 -4.109 -2.098 1 98.88 119 LEU B CA 1
ATOM 1967 C C . LEU B 1 119 ? 16.062 -4.719 -2.967 1 98.88 119 LEU B C 1
ATOM 1969 O O . LEU B 1 119 ? 16.188 -5.867 -3.404 1 98.88 119 LEU B O 1
ATOM 1973 N N . PHE B 1 120 ? 15.023 -4.004 -3.211 1 98.88 120 PHE B N 1
ATOM 1974 C CA . PHE B 1 120 ? 13.969 -4.465 -4.102 1 98.88 120 PHE B CA 1
ATOM 1975 C C . PHE B 1 120 ? 14.5 -4.691 -5.508 1 98.88 120 PHE B C 1
ATOM 1977 O O . PHE B 1 120 ? 14.07 -5.617 -6.199 1 98.88 120 PHE B O 1
ATOM 1984 N N . GLY B 1 121 ? 15.398 -3.818 -5.914 1 98.75 121 GLY B N 1
ATOM 1985 C CA . GLY B 1 121 ? 16.031 -4.035 -7.207 1 98.75 121 GLY B CA 1
ATOM 1986 C C . GLY B 1 121 ? 16.781 -5.352 -7.293 1 98.75 121 GLY B C 1
ATOM 1987 O O . GLY B 1 121 ? 16.625 -6.094 -8.266 1 98.75 121 GLY B O 1
ATOM 1988 N N . PHE B 1 122 ? 17.547 -5.68 -6.348 1 98.38 122 PHE B N 1
ATOM 1989 C CA . PHE B 1 122 ? 18.25 -6.953 -6.301 1 98.38 122 PHE B CA 1
ATOM 1990 C C . PHE B 1 122 ? 17.266 -8.117 -6.266 1 98.38 122 PHE B C 1
ATOM 1992 O O . PHE B 1 122 ? 17.5 -9.156 -6.883 1 98.38 122 PHE B O 1
ATOM 1999 N N . ASP B 1 123 ? 16.234 -7.973 -5.52 1 98.12 123 ASP B N 1
ATOM 2000 C CA . ASP B 1 123 ? 15.211 -9 -5.445 1 98.12 123 ASP B CA 1
ATOM 2001 C C . ASP B 1 123 ? 14.664 -9.328 -6.832 1 98.12 123 ASP B C 1
ATOM 2003 O O . ASP B 1 123 ? 14.469 -10.5 -7.168 1 98.12 123 ASP B O 1
ATOM 2007 N N . ALA B 1 124 ? 14.43 -8.258 -7.578 1 97.81 124 ALA B N 1
ATOM 2008 C CA . ALA B 1 124 ? 13.922 -8.453 -8.938 1 97.81 124 ALA B CA 1
ATOM 2009 C C . ALA B 1 124 ? 14.922 -9.234 -9.781 1 97.81 124 ALA B C 1
ATOM 2011 O O . ALA B 1 124 ? 14.539 -10.148 -10.523 1 97.81 124 ALA B O 1
ATOM 2012 N N . ILE B 1 125 ? 16.156 -8.906 -9.672 1 97.44 125 ILE B N 1
ATOM 2013 C CA . ILE B 1 125 ? 17.203 -9.562 -10.43 1 97.44 125 ILE B CA 1
ATOM 2014 C C . ILE B 1 125 ? 17.312 -11.023 -10 1 97.44 125 ILE B C 1
ATOM 2016 O O . ILE B 1 125 ? 17.375 -11.93 -10.836 1 97.44 125 ILE B O 1
ATOM 2020 N N . PHE B 1 126 ? 17.297 -11.266 -8.719 1 95.56 126 PHE B N 1
ATOM 2021 C CA . PHE B 1 126 ? 17.422 -12.625 -8.203 1 95.56 126 PHE B CA 1
ATOM 2022 C C . PHE B 1 126 ? 16.219 -13.469 -8.641 1 95.56 126 PHE B C 1
ATOM 2024 O O . PHE B 1 126 ? 16.391 -14.633 -9.016 1 95.56 126 PHE B O 1
ATOM 2031 N N . THR B 1 127 ? 15.055 -12.961 -8.508 1 95.12 127 THR B N 1
ATOM 2032 C CA . THR B 1 127 ? 13.852 -13.688 -8.898 1 95.12 127 THR B CA 1
ATOM 2033 C C . THR B 1 127 ? 13.859 -13.984 -10.398 1 95.12 127 THR B C 1
ATOM 2035 O O . THR B 1 127 ? 13.469 -15.078 -10.82 1 95.12 127 THR B O 1
ATOM 2038 N N . PHE B 1 128 ? 14.312 -13.023 -11.156 1 94 128 PHE B N 1
ATOM 2039 C CA . PHE B 1 128 ? 14.414 -13.211 -12.602 1 94 128 PHE B CA 1
ATOM 2040 C C . PHE B 1 128 ? 15.391 -14.336 -12.938 1 94 128 PHE B C 1
ATOM 2042 O O . PHE B 1 128 ? 15.133 -15.133 -13.836 1 94 128 PHE B O 1
ATOM 2049 N N . ARG B 1 129 ? 16.391 -14.461 -12.172 1 93.81 129 ARG B N 1
ATOM 2050 C CA . ARG B 1 129 ? 17.453 -15.43 -12.453 1 93.81 129 ARG B CA 1
ATOM 2051 C C . ARG B 1 129 ? 17.094 -16.797 -11.891 1 93.81 129 ARG B C 1
ATOM 2053 O O . ARG B 1 129 ? 17.656 -17.812 -12.312 1 93.81 129 ARG B O 1
ATOM 2060 N N . ASP B 1 130 ? 16.188 -16.812 -10.906 1 83.81 130 ASP B N 1
ATOM 2061 C CA . ASP B 1 130 ? 15.773 -18.078 -10.32 1 83.81 130 ASP B CA 1
ATOM 2062 C C . ASP B 1 130 ? 14.82 -18.828 -11.242 1 83.81 130 ASP B C 1
ATOM 2064 O O . ASP B 1 130 ? 14.266 -19.875 -10.875 1 83.81 130 ASP B O 1
ATOM 2068 N N . LYS B 1 131 ? 15.109 -19.312 -12.461 1 66.62 131 LYS B N 1
ATOM 2069 C CA . LYS B 1 131 ? 14.398 -20.094 -13.469 1 66.62 131 LYS B CA 1
ATOM 2070 C C . LYS B 1 131 ? 14.031 -21.469 -12.938 1 66.62 131 LYS B C 1
ATOM 2072 O O . LYS B 1 131 ? 14.766 -22.047 -12.133 1 66.62 131 LYS B O 1
#